Protein 5CAG (pdb70)

Foldseek 3Di:
DDDDDDADPCLVVPDWQKAFEFEDCVVQDPPQAQWKKKWWAAPPDPQPIHIDTAGSGTGMTDHFHKTKMKMKGDDFDQWDWDPPSDLQRTKIAGAQDPDDPAPPSSLGEFGDWMWMDIGGIDGGDDDPHHHYHYDYTHTQKWKFKEKEFEADCVFFPFKKKWKAFAFRMASRSVQAGDGPRRTHIWGWPDDNGMIMTMGMGGHRGHDDPPDDPDDDDDDSPVTWMKMKIWTQGPVRDTDIQIDTCSVPRVVGTDVDDGGYYDDDDPVRHHYDDHDDDD

Organism: Bacteroides ovatus (strain ATCC 8483 / DSM 1896 / JCM 5824 / BCRC 10623 / CCUG 4943 / NCTC 11153) (NCBI:txid411476)

Secondary structure (DSSP, 8-state):
--------TTSSSS----EEEEEE-TTT-SS--SEEEEEEEESSSSS--EEEEEETTEE--PPSEEEEEEEEE---SSEEEE-TTSGGG-EEEE----S-SSTTTT--PPP---EEEEEEEEEE---SSPEEEEEE-EE-EEEEEEEEEEE-GGGEEEEEEEEESSB-EEETTTTEEE--SPPEEEEEEE-SSEEEEEEEEE-SB--------S-----SSSS--EEEEEEEETTS-EEEEEEE-GGGHHHHB----PPPEE---GGG-EEPPPPP--

Structure (mmCIF, N/CA/C/O backbone):
data_5CAG
#
_entry.id   5CAG
#
_cell.length_a   98.391
_cell.length_b   98.391
_cell.length_c   217.037
_cell.angle_alpha   90.000
_cell.angle_beta   90.000
_cell.angle_gamma   120.000
#
_symmetry.space_group_name_H-M   'P 65 2 2'
#
loop_
_entity.id
_entity.type
_entity.pdbx_description
1 polymer 'Uncharacterized protein'
2 non-polymer 'SULFATE ION'
#
loop_
_atom_site.group_PDB
_atom_site.id
_atom_site.type_symbol
_atom_site.label_atom_id
_atom_site.label_alt_id
_atom_site.label_comp_id
_atom_site.label_asym_id
_atom_site.label_entity_id
_atom_site.label_seq_id
_atom_site.pdbx_PDB_ins_code
_atom_site.Cartn_x
_atom_site.Cartn_y
_atom_site.Cartn_z
_atom_site.occupancy
_atom_site.B_iso_or_equiv
_atom_site.auth_seq_id
_atom_site.auth_comp_id
_atom_site.auth_asym_id
_atom_site.auth_atom_id
_atom_site.pdbx_PDB_model_num
ATOM 1 N N . GLY A 1 1 ? 33.725 64.661 93.237 1.00 153.01 0 GLY A N 1
ATOM 2 C CA . GLY A 1 1 ? 33.939 63.560 94.171 1.00 150.56 0 GLY A CA 1
ATOM 3 C C . GLY A 1 1 ? 35.233 62.795 93.951 1.00 156.45 0 GLY A C 1
ATOM 4 O O . GLY A 1 1 ? 35.723 62.699 92.815 1.00 160.75 0 GLY A O 1
ATOM 13 N N . LEU A 1 3 ? 37.056 58.996 95.378 1.00 151.45 18 LEU A N 1
ATOM 14 C CA . LEU A 1 3 ? 36.813 57.705 96.026 1.00 149.65 18 LEU A CA 1
ATOM 15 C C . LEU A 1 3 ? 38.125 57.062 96.501 1.00 156.39 18 LEU A C 1
ATOM 16 O O . LEU A 1 3 ? 39.184 57.317 95.925 1.00 158.74 18 LEU A O 1
ATOM 21 N N . THR A 1 4 ? 38.041 56.243 97.572 1.00 152.19 19 THR A N 1
ATOM 22 C CA . THR A 1 4 ? 39.174 55.521 98.160 1.00 153.58 19 THR A CA 1
ATOM 23 C C . THR A 1 4 ? 38.956 54.024 97.946 1.00 156.84 19 THR A C 1
ATOM 24 O O . THR A 1 4 ? 37.993 53.435 98.455 1.00 153.28 19 THR A O 1
ATOM 28 N N . GLY A 1 5 ? 39.829 53.449 97.137 1.00 156.45 20 GLY A N 1
ATOM 29 C CA . GLY A 1 5 ? 39.781 52.040 96.812 1.00 157.71 20 GLY A CA 1
ATOM 30 C C . GLY A 1 5 ? 40.600 51.239 97.787 1.00 164.00 20 GLY A C 1
ATOM 31 O O . GLY A 1 5 ? 41.575 51.742 98.350 1.00 164.50 20 GLY A O 1
ATOM 32 N N . CYS A 1 6 ? 40.185 49.984 97.986 1.00 162.60 21 CYS A N 1
ATOM 33 C CA . CYS A 1 6 ? 40.824 48.986 98.846 1.00 164.47 21 CYS A CA 1
ATOM 34 C C . CYS A 1 6 ? 40.704 47.571 98.216 1.00 173.45 21 CYS A C 1
ATOM 35 O O . CYS A 1 6 ? 39.983 47.396 97.231 1.00 174.08 21 CYS A O 1
ATOM 38 N N . SER A 1 7 ? 41.457 46.585 98.745 1.00 173.64 22 SER A N 1
ATOM 39 C CA . SER A 1 7 ? 41.412 45.197 98.273 1.00 176.76 22 SER A CA 1
ATOM 40 C C . SER A 1 7 ? 41.249 44.251 99.477 1.00 183.26 22 SER A C 1
ATOM 41 O O . SER A 1 7 ? 41.321 44.705 100.628 1.00 180.19 22 SER A O 1
ATOM 44 N N . ARG A 1 8 ? 40.975 42.956 99.211 1.00 184.52 23 ARG A N 1
ATOM 45 C CA . ARG A 1 8 ? 40.815 41.937 100.253 1.00 183.90 23 ARG A CA 1
ATOM 46 C C . ARG A 1 8 ? 42.188 41.456 100.698 1.00 193.64 23 ARG A C 1
ATOM 47 O O . ARG A 1 8 ? 43.169 41.679 99.973 1.00 194.18 23 ARG A O 1
ATOM 49 N N . ARG A 1 9 ? 42.266 40.809 101.886 1.00 190.12 24 ARG A N 1
ATOM 50 C CA . ARG A 1 9 ? 43.521 40.289 102.428 1.00 193.19 24 ARG A CA 1
ATOM 51 C C . ARG A 1 9 ? 44.073 39.206 101.481 1.00 197.80 24 ARG A C 1
ATOM 52 O O . ARG A 1 9 ? 43.356 38.264 101.130 1.00 197.33 24 ARG A O 1
ATOM 54 N N . ASP A 1 10 ? 45.316 39.426 100.987 1.00 197.23 25 ASP A N 1
ATOM 55 C CA . ASP A 1 10 ? 46.030 38.595 100.004 1.00 198.76 25 ASP A CA 1
ATOM 56 C C . ASP A 1 10 ? 46.483 37.227 100.568 1.00 203.42 25 ASP A C 1
ATOM 57 O O . ASP A 1 10 ? 46.633 36.280 99.784 1.00 204.05 25 ASP A O 1
ATOM 62 N N . ILE A 1 11 ? 46.731 37.136 101.909 1.00 201.34 26 ILE A N 1
ATOM 63 C CA . ILE A 1 11 ? 47.116 35.897 102.620 1.00 201.85 26 ILE A CA 1
ATOM 64 C C . ILE A 1 11 ? 45.991 35.630 103.713 1.00 204.02 26 ILE A C 1
ATOM 65 O O . ILE A 1 11 ? 46.243 35.476 104.916 1.00 203.49 26 ILE A O 1
ATOM 70 N N . LEU A 1 12 ? 44.728 35.628 103.214 1.00 200.75 27 LEU A N 1
ATOM 71 C CA . LEU A 1 12 ? 43.426 35.320 103.841 1.00 199.34 27 LEU A CA 1
ATOM 72 C C . LEU A 1 12 ? 42.885 34.063 103.132 1.00 203.38 27 LEU A C 1
ATOM 73 O O . LEU A 1 12 ? 42.076 33.316 103.688 1.00 202.84 27 LEU A O 1
ATOM 78 N N . ASP A 1 13 ? 43.377 33.862 101.872 1.00 202.02 28 ASP A N 1
ATOM 79 C CA . ASP A 1 13 ? 43.134 32.765 100.920 1.00 202.29 28 ASP A CA 1
ATOM 80 C C . ASP A 1 13 ? 44.306 31.751 100.954 1.00 204.52 28 ASP A C 1
ATOM 81 O O . ASP A 1 13 ? 44.080 30.559 100.726 1.00 205.19 28 ASP A O 1
ATOM 86 N N . ASP A 1 14 ? 45.556 32.238 101.221 1.00 200.81 29 ASP A N 1
ATOM 87 C CA . ASP A 1 14 ? 46.800 31.444 101.314 1.00 200.91 29 ASP A CA 1
ATOM 88 C C . ASP A 1 14 ? 46.969 30.843 102.726 1.00 200.95 29 ASP A C 1
ATOM 89 O O . ASP A 1 14 ? 47.415 29.699 102.860 1.00 201.02 29 ASP A O 1
ATOM 94 N N . TYR A 1 15 ? 46.625 31.631 103.769 1.00 196.12 30 TYR A N 1
ATOM 95 C CA . TYR A 1 15 ? 46.664 31.231 105.177 1.00 195.14 30 TYR A CA 1
ATOM 96 C C . TYR A 1 15 ? 45.289 30.672 105.608 1.00 195.55 30 TYR A C 1
ATOM 97 O O . TYR A 1 15 ? 44.269 31.224 105.172 1.00 194.01 30 TYR A O 1
ATOM 99 N N . PRO A 1 16 ? 45.237 29.601 106.461 1.00 192.54 31 PRO A N 1
ATOM 100 C CA . PRO A 1 16 ? 43.928 29.032 106.874 1.00 191.16 31 PRO A CA 1
ATOM 101 C C . PRO A 1 16 ? 43.012 30.007 107.639 1.00 187.75 31 PRO A C 1
ATOM 102 O O . PRO A 1 16 ? 43.486 30.782 108.478 1.00 186.15 31 PRO A O 1
ATOM 106 N N . VAL A 1 17 ? 41.691 29.962 107.339 1.00 177.56 32 VAL A N 1
ATOM 107 C CA . VAL A 1 17 ? 40.698 30.838 107.967 1.00 170.40 32 VAL A CA 1
ATOM 108 C C . VAL A 1 17 ? 39.477 30.076 108.464 1.00 166.21 32 VAL A C 1
ATOM 109 O O . VAL A 1 17 ? 38.727 29.480 107.682 1.00 166.03 32 VAL A O 1
ATOM 113 N N . SER A 1 18 ? 39.269 30.135 109.781 1.00 156.95 33 SER A N 1
ATOM 114 C CA . SER A 1 18 ? 38.087 29.576 110.418 1.00 153.05 33 SER A CA 1
ATOM 115 C C . SER A 1 18 ? 37.049 30.689 110.376 1.00 147.82 33 SER A C 1
ATOM 116 O O . SER A 1 18 ? 37.111 31.612 111.188 1.00 145.79 33 SER A O 1
ATOM 119 N N . GLY A 1 19 ? 36.190 30.661 109.358 1.00 138.75 34 GLY A N 1
ATOM 120 C CA . GLY A 1 19 ? 35.166 31.679 109.150 1.00 133.10 34 GLY A CA 1
ATOM 121 C C . GLY A 1 19 ? 34.191 31.854 110.302 1.00 129.44 34 GLY A C 1
ATOM 122 O O . GLY A 1 19 ? 33.989 30.937 111.111 1.00 129.71 34 GLY A O 1
ATOM 123 N N . VAL A 1 20 ? 33.600 33.054 110.402 1.00 118.49 35 VAL A N 1
ATOM 124 C CA . VAL A 1 20 ? 32.598 33.359 111.421 1.00 113.03 35 VAL A CA 1
ATOM 125 C C . VAL A 1 20 ? 31.263 33.658 110.728 1.00 111.89 35 VAL A C 1
ATOM 126 O O . VAL A 1 20 ? 31.242 33.955 109.533 1.00 112.05 35 VAL A O 1
ATOM 130 N N . ASP A 1 21 ? 30.157 33.524 111.469 1.00 104.37 36 ASP A N 1
ATOM 131 C CA . ASP A 1 21 ? 28.821 33.783 110.966 1.00 102.29 36 ASP A CA 1
ATOM 132 C C . ASP A 1 21 ? 28.108 34.686 111.960 1.00 102.06 36 ASP A C 1
ATOM 133 O O . ASP A 1 21 ? 27.713 34.257 113.053 1.00 101.25 36 ASP A O 1
ATOM 138 N N . ILE A 1 22 ? 27.972 35.960 111.576 1.00 94.86 37 ILE A N 1
ATOM 139 C CA . ILE A 1 22 ? 27.325 36.974 112.391 1.00 90.26 37 ILE A CA 1
ATOM 140 C C . ILE A 1 22 ? 25.846 37.046 112.034 1.00 92.00 37 ILE A C 1
ATOM 141 O O . ILE A 1 22 ? 25.491 37.149 110.860 1.00 92.46 37 ILE A O 1
ATOM 146 N N . LYS A 1 23 ? 24.990 36.940 113.057 1.00 86.82 38 LYS A N 1
ATOM 147 C CA . LYS A 1 23 ? 23.548 37.150 112.948 1.00 85.64 38 LYS A CA 1
ATOM 148 C C . LYS A 1 23 ? 23.222 38.396 113.758 1.00 86.11 38 LYS A C 1
ATOM 149 O O . LYS A 1 23 ? 23.672 38.517 114.898 1.00 85.14 38 LYS A O 1
ATOM 155 N N . LEU A 1 24 ? 22.504 39.342 113.156 1.00 81.34 39 LEU A N 1
ATOM 156 C CA . LEU A 1 24 ? 22.143 40.586 113.829 1.00 79.20 39 LEU A CA 1
ATOM 157 C C . LEU A 1 24 ? 20.665 40.636 114.093 1.00 85.05 39 LEU A C 1
ATOM 158 O O . LEU A 1 24 ? 19.866 40.359 113.202 1.00 86.58 39 LEU A O 1
ATOM 163 N N . ASP A 1 25 ? 20.302 40.946 115.333 1.00 82.20 40 ASP A N 1
ATOM 164 C CA . ASP A 1 25 ? 18.923 41.116 115.745 1.00 82.98 40 ASP A CA 1
ATOM 165 C C . ASP A 1 25 ? 18.694 42.592 115.905 1.00 84.81 40 ASP A C 1
ATOM 166 O O . ASP A 1 25 ? 19.605 43.332 116.347 1.00 82.86 40 ASP A O 1
ATOM 171 N N . TRP A 1 26 ? 17.521 43.043 115.449 1.00 81.64 41 TRP A N 1
ATOM 172 C CA . TRP A 1 26 ? 17.195 44.460 115.511 1.00 80.64 41 TRP A CA 1
ATOM 173 C C . TRP A 1 26 ? 15.920 44.662 116.265 1.00 89.15 41 TRP A C 1
ATOM 174 O O . TRP A 1 26 ? 15.391 45.777 116.269 1.00 89.29 41 TRP A O 1
ATOM 185 N N . ASP A 1 27 ? 15.427 43.592 116.931 1.00 89.09 42 ASP A N 1
ATOM 186 C CA . ASP A 1 27 ? 14.200 43.630 117.728 1.00 90.21 42 ASP A CA 1
ATOM 187 C C . ASP A 1 27 ? 14.375 44.599 118.881 1.00 91.29 42 ASP A C 1
ATOM 188 O O . ASP A 1 27 ? 15.260 44.427 119.725 1.00 89.21 42 ASP A O 1
ATOM 193 N N . GLY A 1 28 ? 13.601 45.675 118.824 1.00 88.12 43 GLY A N 1
ATOM 194 C CA . GLY A 1 28 ? 13.615 46.725 119.836 1.00 87.41 43 GLY A CA 1
ATOM 195 C C . GLY A 1 28 ? 14.806 47.656 119.778 1.00 90.05 43 GLY A C 1
ATOM 196 O O . GLY A 1 28 ? 15.055 48.401 120.733 1.00 89.54 43 GLY A O 1
ATOM 197 N N . VAL A 1 29 ? 15.558 47.602 118.656 1.00 85.29 44 VAL A N 1
ATOM 198 C CA . VAL A 1 29 ? 16.706 48.454 118.348 1.00 81.85 44 VAL A CA 1
ATOM 199 C C . VAL A 1 29 ? 16.158 49.574 117.487 1.00 87.71 44 VAL A C 1
ATOM 200 O O . VAL A 1 29 ? 16.265 50.734 117.876 1.00 87.68 44 VAL A O 1
ATOM 204 N N . THR A 1 30 ? 15.484 49.220 116.368 1.00 85.99 45 THR A N 1
ATOM 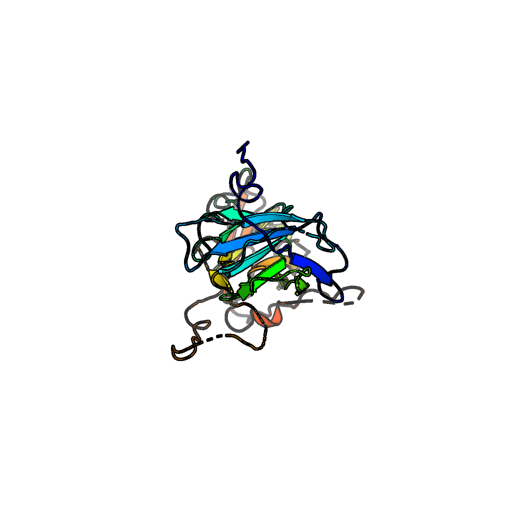205 C CA . THR A 1 30 ? 14.860 50.160 115.438 1.00 86.82 45 THR A CA 1
ATOM 206 C C . THR A 1 30 ? 13.931 49.436 114.477 1.00 96.11 45 THR A C 1
ATOM 207 O O . THR A 1 30 ? 14.184 48.283 114.107 1.00 96.36 45 THR A O 1
ATOM 211 N N . ASP A 1 31 ? 12.867 50.130 114.052 1.00 97.25 46 ASP A N 1
ATOM 212 C CA . ASP A 1 31 ? 11.922 49.619 113.045 1.00 100.94 46 ASP A CA 1
ATOM 213 C C . ASP A 1 31 ? 12.425 50.046 111.633 1.00 103.29 46 ASP A C 1
ATOM 214 O O . ASP A 1 31 ? 12.234 49.322 110.649 1.00 105.37 46 ASP A O 1
ATOM 219 N N . GLN A 1 32 ? 13.129 51.192 111.569 1.00 95.32 47 GLN A N 1
ATOM 220 C CA . GLN A 1 32 ? 13.742 51.715 110.354 1.00 93.87 47 GLN A CA 1
ATOM 221 C C . GLN A 1 32 ? 15.168 51.150 110.245 1.00 90.88 47 GLN A C 1
ATOM 222 O O . GLN A 1 32 ? 16.135 51.777 110.704 1.00 88.74 47 GLN A O 1
ATOM 228 N N . LEU A 1 33 ? 15.278 49.942 109.672 1.00 84.12 48 LEU A N 1
ATOM 229 C CA . LEU A 1 33 ? 16.533 49.220 109.507 1.00 81.93 48 LEU A CA 1
ATOM 230 C C . LEU A 1 33 ? 17.539 49.918 108.614 1.00 86.83 48 LEU A C 1
ATOM 231 O O . LEU A 1 33 ? 17.165 50.342 107.521 1.00 87.88 48 LEU A O 1
ATOM 236 N N . PRO A 1 34 ? 18.847 49.921 108.978 1.00 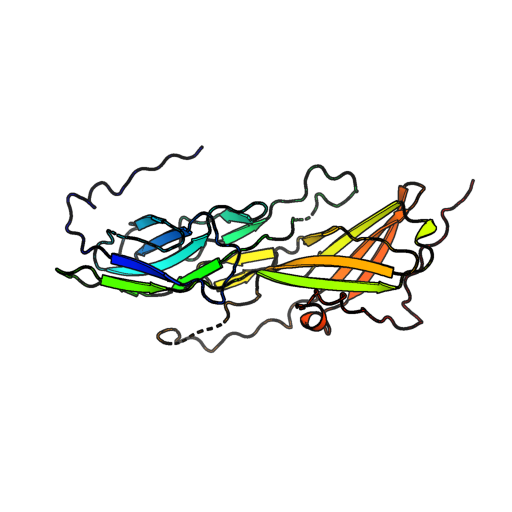82.62 49 PRO A N 1
ATOM 237 C CA . PRO A 1 34 ? 19.857 50.508 108.079 1.00 82.04 49 PRO A CA 1
ATOM 238 C C . PRO A 1 34 ? 20.041 49.706 106.786 1.00 88.34 49 PRO A C 1
ATOM 239 O O . PRO A 1 34 ? 19.539 48.588 106.645 1.00 88.78 49 PRO A O 1
ATOM 243 N N . GLU A 1 35 ? 20.775 50.297 105.838 1.00 86.92 50 GLU A N 1
ATOM 244 C CA . GLU A 1 35 ? 21.081 49.712 104.538 1.00 89.53 50 GLU A CA 1
ATOM 245 C C . GLU A 1 35 ? 21.967 48.458 104.716 1.00 93.86 50 GLU A C 1
ATOM 246 O O . GLU A 1 35 ? 21.781 47.463 104.020 1.00 95.98 50 GLU A O 1
ATOM 252 N N . GLY A 1 36 ? 22.868 48.515 105.699 1.00 87.99 51 GLY A N 1
ATOM 253 C CA . GLY A 1 36 ? 23.806 47.460 106.072 1.00 87.16 51 GLY A CA 1
ATOM 254 C C . GLY A 1 36 ? 24.771 47.949 107.139 1.00 86.34 51 GLY A C 1
ATOM 255 O O . GLY A 1 36 ? 24.648 49.085 107.622 1.00 82.81 51 GLY A O 1
ATOM 256 N N . VAL A 1 37 ? 25.748 47.094 107.516 1.00 82.64 52 VAL A N 1
ATOM 257 C CA . VAL A 1 37 ? 26.738 47.428 108.553 1.00 81.17 52 VAL A CA 1
ATOM 258 C C . VAL A 1 37 ? 28.164 47.130 108.115 1.00 85.16 52 VAL A C 1
ATOM 259 O O . VAL A 1 37 ? 28.376 46.307 107.234 1.00 87.29 52 VAL A O 1
ATOM 263 N N . ARG A 1 38 ? 29.137 47.770 108.774 1.00 79.81 53 ARG A N 1
ATOM 264 C CA . ARG A 1 38 ? 30.563 47.543 108.557 1.00 81.24 53 ARG A CA 1
ATOM 265 C C . ARG A 1 38 ? 31.110 46.885 109.801 1.00 85.96 53 ARG A C 1
ATOM 266 O O . ARG A 1 38 ? 30.713 47.269 110.910 1.00 86.65 53 ARG A O 1
ATOM 274 N N . VAL A 1 39 ? 31.947 45.844 109.631 1.00 81.71 54 VAL A N 1
ATOM 275 C CA . VAL A 1 39 ? 32.518 45.072 110.731 1.00 81.17 54 VAL A CA 1
ATOM 276 C C . VAL A 1 39 ? 34.033 45.151 110.645 1.00 91.26 54 VAL A C 1
ATOM 277 O O . VAL A 1 39 ? 34.612 44.831 109.596 1.00 95.16 54 VAL A O 1
ATOM 281 N N . ILE A 1 40 ? 34.689 45.607 111.718 1.00 87.83 55 ILE A N 1
ATOM 282 C CA . ILE A 1 40 ? 36.151 45.675 111.679 1.00 90.36 55 ILE A CA 1
ATOM 283 C C . ILE A 1 40 ? 36.709 44.905 112.849 1.00 94.80 55 ILE A C 1
ATOM 284 O O . ILE A 1 40 ? 36.279 45.097 113.982 1.00 94.22 55 ILE A O 1
ATOM 289 N N . PHE A 1 41 ? 37.681 44.054 112.561 1.00 92.73 56 PHE A N 1
ATOM 290 C CA . PHE A 1 41 ? 38.388 43.235 113.520 1.00 94.02 56 PHE A CA 1
ATOM 291 C C . PHE A 1 41 ? 39.817 43.753 113.671 1.00 103.40 56 PHE A C 1
ATOM 292 O O . PHE A 1 41 ? 40.615 43.567 112.760 1.00 106.93 56 PHE A O 1
ATOM 300 N N . TYR A 1 42 ? 40.141 44.431 114.778 1.00 100.05 57 TYR A N 1
ATOM 301 C CA . TYR A 1 42 ? 41.495 44.936 114.964 1.00 103.26 57 TYR A CA 1
ATOM 302 C C . TYR A 1 42 ? 42.304 43.890 115.737 1.00 113.79 57 TYR A C 1
ATOM 303 O O . TYR A 1 42 ? 41.952 43.549 116.870 1.00 113.11 57 TYR A O 1
ATOM 312 N N . PRO A 1 43 ? 43.368 43.329 115.132 1.00 115.35 58 PRO A N 1
ATOM 313 C CA . PRO A 1 43 ? 44.158 42.334 115.852 1.00 118.56 58 PRO A CA 1
ATOM 314 C C . PRO A 1 43 ? 44.952 42.986 116.975 1.00 126.64 58 PRO A C 1
ATOM 315 O O . PRO A 1 43 ? 45.461 44.100 116.801 1.00 126.89 58 PRO A O 1
ATOM 319 N N . LYS A 1 44 ? 45.029 42.301 118.129 1.00 125.46 59 LYS A N 1
ATOM 320 C CA . LYS A 1 44 ? 45.778 42.765 119.294 1.00 127.98 59 LYS A CA 1
ATOM 321 C C . LYS A 1 44 ? 47.249 42.300 119.204 1.00 142.74 59 LYS A C 1
ATOM 322 O O . LYS A 1 44 ? 48.174 43.083 119.467 1.00 144.62 59 LYS A O 1
ATOM 328 N N . ASN A 1 45 ? 47.451 41.030 118.786 1.00 145.66 60 ASN A N 1
ATOM 329 C CA . ASN A 1 45 ? 48.770 40.412 118.605 1.00 152.10 60 ASN A CA 1
ATOM 330 C C . ASN A 1 45 ? 49.479 41.005 117.377 1.00 161.70 60 ASN A C 1
ATOM 331 O O . ASN A 1 45 ? 50.583 41.535 117.502 1.00 164.74 60 ASN A O 1
ATOM 336 N N . GLY A 1 46 ? 48.807 40.920 116.225 1.00 159.37 61 GLY A N 1
ATOM 337 C CA . GLY A 1 46 ? 49.281 41.327 114.902 1.00 162.23 61 GLY A CA 1
ATOM 338 C C . GLY A 1 46 ? 49.609 42.784 114.623 1.00 168.35 61 GLY A C 1
ATOM 339 O O . GLY A 1 46 ? 49.008 43.708 115.194 1.00 165.26 61 GLY A O 1
ATOM 340 N N . ASP A 1 47 ? 50.533 42.969 113.646 1.00 169.34 62 ASP A N 1
ATOM 341 C CA . ASP A 1 47 ? 51.077 44.242 113.170 1.00 170.65 62 ASP A CA 1
ATOM 342 C C . ASP A 1 47 ? 50.117 44.978 112.177 1.00 172.35 62 ASP A C 1
ATOM 343 O O . ASP A 1 47 ? 50.549 45.372 111.080 1.00 175.13 62 ASP A O 1
ATOM 345 N N . GLY A 1 48 ? 48.856 45.190 112.604 1.00 162.82 63 GLY A N 1
ATOM 346 C CA . GLY A 1 48 ? 47.825 45.914 111.852 1.00 158.58 63 GLY A CA 1
ATOM 347 C C . GLY A 1 48 ? 47.062 45.165 110.768 1.00 159.62 63 GLY A C 1
ATOM 348 O O . GLY A 1 48 ? 46.615 45.784 109.790 1.00 158.09 63 GLY A O 1
ATOM 349 N N . ARG A 1 49 ? 46.888 43.823 110.943 1.00 154.70 64 ARG A N 1
ATOM 350 C CA . ARG A 1 49 ? 46.152 42.912 110.036 1.00 152.44 64 ARG A CA 1
ATOM 351 C C . ARG A 1 49 ? 44.591 42.997 110.319 1.00 145.65 64 ARG A C 1
ATOM 352 O O . ARG A 1 49 ? 43.951 42.029 110.785 1.00 143.45 64 ARG A O 1
ATOM 360 N N . LYS A 1 50 ? 44.009 44.191 110.034 1.00 134.07 65 LYS A N 1
ATOM 361 C CA . LYS A 1 50 ? 42.598 44.452 110.262 1.00 126.98 65 LYS A CA 1
ATOM 362 C C . LYS A 1 50 ? 41.725 43.792 109.187 1.00 125.92 65 LYS A C 1
ATOM 363 O O . LYS A 1 50 ? 41.920 44.010 107.989 1.00 128.28 65 LYS A O 1
ATOM 369 N N . VAL A 1 51 ? 40.794 42.940 109.641 1.00 115.95 66 VAL A N 1
ATOM 370 C CA . VAL A 1 51 ? 39.819 42.226 108.819 1.00 113.06 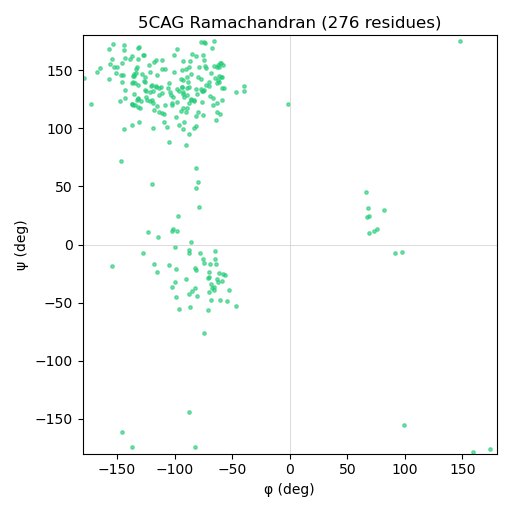66 VAL A CA 1
ATOM 371 C C . VAL A 1 51 ? 38.570 43.088 108.839 1.00 114.16 66 VAL A C 1
ATOM 372 O O . VAL A 1 51 ? 37.979 43.339 109.892 1.00 111.56 66 VAL A O 1
ATOM 376 N N . ASP A 1 52 ? 38.229 43.603 107.665 1.00 110.97 67 ASP A N 1
ATOM 377 C CA . ASP A 1 52 ? 37.162 44.559 107.412 1.00 107.45 67 ASP A CA 1
ATOM 378 C C . ASP A 1 52 ? 36.159 43.981 106.433 1.00 109.26 67 ASP A C 1
ATOM 379 O O . ASP A 1 52 ? 36.571 43.395 105.433 1.00 112.82 67 ASP A O 1
ATOM 384 N N . LYS A 1 53 ? 34.856 44.157 106.693 1.00 100.90 68 LYS A N 1
ATOM 385 C CA . LYS A 1 53 ? 33.811 43.693 105.776 1.00 100.61 68 LYS A CA 1
ATOM 386 C C . LYS A 1 53 ? 32.489 44.449 105.952 1.00 101.49 68 LYS A C 1
ATOM 387 O O . LYS A 1 53 ? 32.111 44.787 107.068 1.00 98.48 68 LYS A O 1
ATOM 393 N N . TYR A 1 54 ? 31.801 44.719 104.827 1.00 98.25 69 TYR A N 1
ATOM 394 C CA . TYR A 1 54 ? 30.471 45.319 104.787 1.00 95.00 69 TYR A CA 1
ATOM 395 C C . TYR A 1 54 ? 29.517 44.145 104.661 1.00 99.44 69 TYR A C 1
ATOM 396 O O . TYR A 1 54 ? 29.787 43.213 103.885 1.00 101.56 69 TYR A O 1
ATOM 405 N N . LEU A 1 55 ? 28.465 44.139 105.498 1.00 93.22 70 LEU A N 1
ATOM 406 C CA . LEU A 1 55 ? 27.495 43.051 105.618 1.00 92.50 70 LEU A CA 1
ATOM 407 C C . LEU A 1 55 ? 26.062 43.491 105.480 1.00 95.40 70 LEU A C 1
ATOM 408 O O . LEU A 1 55 ? 25.753 44.670 105.682 1.00 93.49 70 LEU A O 1
ATOM 413 N N . SER A 1 56 ? 25.165 42.508 105.229 1.00 93.31 71 SER A N 1
ATOM 414 C CA . SER A 1 56 ? 23.712 42.700 105.161 1.00 93.18 71 SER A CA 1
ATOM 415 C C . SER A 1 56 ? 23.219 43.187 106.518 1.00 94.15 71 SER A C 1
ATOM 416 O O . SER A 1 56 ? 23.851 42.874 107.537 1.00 93.08 71 SER A O 1
ATOM 419 N N . VAL A 1 57 ? 22.090 43.905 106.562 1.00 88.21 72 VAL A N 1
ATOM 420 C CA . VAL A 1 57 ? 21.586 44.373 107.849 1.00 85.00 72 VAL A CA 1
ATOM 421 C C . VAL A 1 57 ? 21.384 43.181 108.835 1.00 91.95 72 VAL A C 1
ATOM 422 O O . VAL A 1 57 ? 21.518 43.374 110.042 1.00 91.56 72 VAL A O 1
ATOM 426 N N . ARG A 1 58 ? 21.155 41.957 108.317 1.00 91.30 73 ARG A N 1
ATOM 427 C CA . ARG A 1 58 ? 20.931 40.737 109.112 1.00 92.39 73 ARG A CA 1
ATOM 428 C C . ARG A 1 58 ? 22.246 40.016 109.473 1.00 95.12 73 ARG A C 1
ATOM 429 O O . ARG A 1 58 ? 22.235 39.032 110.210 1.00 94.28 73 ARG A O 1
ATOM 437 N N . GLY A 1 59 ? 23.356 40.511 108.952 1.00 92.28 74 GLY A N 1
ATOM 438 C CA . GLY A 1 59 ? 24.675 39.930 109.175 1.00 92.81 74 GLY A CA 1
ATOM 439 C C . GLY A 1 59 ? 25.108 39.071 108.008 1.00 98.64 74 GLY A C 1
ATOM 440 O O . GLY A 1 59 ? 24.637 39.269 106.883 1.00 99.19 74 GLY A O 1
ATOM 441 N N . GLY A 1 60 ? 26.001 38.125 108.278 1.00 96.74 75 GLY A N 1
ATOM 442 C CA . GLY A 1 60 ? 26.499 37.191 107.276 1.00 100.04 75 GLY A CA 1
ATOM 443 C C . GLY A 1 60 ? 27.821 36.528 107.602 1.00 106.95 75 GLY A C 1
ATOM 444 O O . GLY A 1 60 ? 28.394 36.755 108.672 1.00 105.55 75 GLY A O 1
ATOM 445 N N . GLU A 1 61 ? 28.303 35.688 106.669 1.00 107.23 76 GLU A N 1
ATOM 446 C CA . GLU A 1 61 ? 29.581 34.986 106.774 1.00 109.29 76 GLU A CA 1
ATOM 447 C C . GLU A 1 61 ? 30.740 35.956 106.522 1.00 112.44 76 GLU A C 1
ATOM 448 O O . GLU A 1 61 ? 30.619 36.876 105.709 1.00 111.53 76 GLU A O 1
ATOM 462 N N . LYS A 1 63 ? 35.344 35.673 106.771 1.00 115.08 78 LYS A N 1
ATOM 463 C CA . LYS A 1 63 ? 36.462 34.800 107.145 1.00 117.61 78 LYS A CA 1
ATOM 464 C C . LYS A 1 63 ? 37.536 35.557 107.918 1.00 120.35 78 LYS A C 1
ATOM 465 O O . LYS A 1 63 ? 38.326 36.316 107.363 1.00 122.18 78 LYS A O 1
ATOM 471 N N . VAL A 1 64 ? 37.522 35.336 109.226 1.00 113.76 79 VAL A N 1
ATOM 472 C CA . VAL A 1 64 ? 38.433 35.901 110.207 1.00 112.59 79 VAL A CA 1
ATOM 473 C C . VAL A 1 64 ? 39.466 34.825 110.556 1.00 121.97 79 VAL A C 1
ATOM 474 O O . VAL A 1 64 ? 39.081 33.712 110.936 1.00 122.63 79 VAL A O 1
ATOM 478 N N . PRO A 1 65 ? 40.780 35.111 110.456 1.00 121.80 80 PRO A N 1
ATOM 479 C CA . PRO A 1 65 ? 41.770 34.098 110.884 1.00 124.97 80 PRO A CA 1
ATOM 480 C C . PRO A 1 65 ? 41.819 34.022 112.419 1.00 128.00 80 PRO A C 1
ATOM 481 O O . PRO A 1 65 ? 41.402 34.986 113.063 1.00 124.55 80 PRO A O 1
ATOM 485 N N . PRO A 1 66 ? 42.291 32.932 113.064 1.00 127.10 81 PRO A N 1
ATOM 486 C CA . PRO A 1 66 ? 42.280 32.915 114.543 1.00 125.73 81 PRO A CA 1
ATOM 487 C C . PRO A 1 66 ? 43.218 33.964 115.172 1.00 129.42 81 PRO A C 1
ATOM 488 O O . PRO A 1 66 ? 44.182 34.421 114.540 1.00 131.72 81 PRO A O 1
ATOM 492 N N . GLY A 1 67 ? 42.877 34.376 116.390 1.00 122.59 82 GLY A N 1
ATOM 493 C CA . GLY A 1 67 ? 43.626 35.369 117.152 1.00 122.32 82 GLY A CA 1
ATOM 494 C C . GLY A 1 67 ? 42.765 36.231 118.054 1.00 122.43 82 GLY A C 1
ATOM 495 O O . GLY A 1 67 ? 41.533 36.113 118.048 1.00 119.32 82 GLY A O 1
ATOM 496 N N . ARG A 1 68 ? 43.424 37.092 118.858 1.00 119.14 83 ARG A N 1
ATOM 497 C CA . ARG A 1 68 ? 42.765 38.045 119.757 1.00 116.02 83 ARG A CA 1
ATOM 498 C C . ARG A 1 68 ? 42.526 39.344 119.003 1.00 117.61 83 ARG A C 1
ATOM 499 O O . ARG A 1 68 ? 43.462 39.894 118.402 1.00 120.14 83 ARG A O 1
ATOM 507 N N . TYR A 1 69 ? 41.280 39.832 119.037 1.00 109.13 84 TYR A N 1
ATOM 508 C CA . TYR A 1 69 ? 40.859 41.056 118.361 1.00 106.59 84 TYR A CA 1
ATOM 509 C C . TYR A 1 69 ? 40.054 42.005 119.227 1.00 105.90 84 TYR A C 1
ATOM 510 O O . TYR A 1 69 ? 39.542 41.636 120.284 1.00 106.16 84 TYR A O 1
ATOM 519 N N . SER A 1 70 ? 39.865 43.208 118.707 1.00 97.85 85 SER A N 1
ATOM 520 C CA . SER A 1 70 ? 38.959 44.226 119.201 1.00 93.65 85 SER A CA 1
ATOM 521 C C . SER A 1 70 ? 37.957 44.372 118.059 1.00 94.92 85 SER A C 1
ATOM 522 O O . SER A 1 70 ? 38.383 44.312 116.906 1.00 96.58 85 SER A O 1
ATOM 525 N N . VAL A 1 71 ? 36.648 44.433 118.320 1.00 87.40 86 VAL A N 1
ATOM 526 C CA . VAL A 1 71 ? 35.704 44.470 117.194 1.00 85.72 86 VAL A CA 1
ATOM 527 C C . VAL A 1 71 ? 34.828 45.729 117.225 1.00 87.36 86 VAL A C 1
ATOM 528 O O . VAL A 1 71 ? 34.495 46.221 118.313 1.00 87.69 86 VAL A O 1
ATOM 532 N N . VAL A 1 72 ? 34.436 46.223 116.032 1.00 80.65 87 VAL A N 1
ATOM 533 C CA . VAL A 1 72 ? 33.492 47.337 115.886 1.00 78.58 87 VAL A CA 1
ATOM 534 C C . VAL A 1 72 ? 32.463 46.976 114.809 1.00 85.37 87 VAL A C 1
ATOM 535 O O . VAL A 1 72 ? 32.813 46.384 113.785 1.00 88.04 87 VAL A O 1
ATOM 539 N N . VAL A 1 73 ? 31.194 47.306 115.058 1.00 79.57 88 VAL A N 1
ATOM 540 C CA . VAL A 1 73 ? 30.115 47.099 114.098 1.00 78.51 88 VAL A CA 1
ATOM 541 C C . VAL A 1 73 ? 29.271 48.341 114.113 1.00 82.99 88 VAL A C 1
ATOM 542 O O . VAL A 1 73 ? 28.726 48.695 115.171 1.00 83.58 88 VAL A O 1
ATOM 546 N N . TYR A 1 74 ? 29.155 49.012 112.971 1.00 76.89 89 TYR A N 1
ATOM 547 C CA . TYR A 1 74 ? 28.329 50.203 112.914 1.00 74.12 89 TYR A CA 1
ATOM 548 C C . TYR A 1 74 ? 27.612 50.253 111.558 1.00 78.08 89 TYR A C 1
ATOM 549 O O . TYR A 1 74 ? 28.034 49.571 110.625 1.00 78.24 89 TYR A O 1
ATOM 558 N N . ASN A 1 75 ? 26.521 51.026 111.459 1.00 73.82 90 ASN A N 1
ATOM 559 C CA . ASN A 1 75 ? 25.792 51.169 110.204 1.00 74.38 90 ASN A CA 1
ATOM 560 C C . ASN A 1 75 ? 26.523 52.187 109.315 1.00 82.66 90 ASN A C 1
ATOM 561 O O . ASN A 1 75 ? 26.878 53.293 109.752 1.00 80.97 90 ASN A O 1
ATOM 566 N N . TYR A 1 76 ? 26.776 51.797 108.064 1.00 83.83 91 TYR A N 1
ATOM 567 C CA . TYR A 1 76 ? 27.577 52.639 107.196 1.00 85.49 91 TYR A CA 1
ATOM 568 C C . TYR A 1 76 ? 26.832 53.781 106.576 1.00 95.63 91 TYR A C 1
ATOM 569 O O . TYR A 1 76 ? 27.406 54.868 106.551 1.00 98.12 91 TYR A O 1
ATOM 578 N N . ASN A 1 77 ? 25.613 53.575 106.052 1.00 94.12 92 ASN A N 1
ATOM 579 C CA . ASN A 1 77 ? 24.958 54.653 105.308 1.00 95.71 92 ASN A CA 1
ATOM 580 C C . ASN A 1 77 ? 24.239 55.638 106.191 1.00 97.32 92 ASN A C 1
ATOM 581 O O . ASN A 1 77 ? 23.123 55.345 106.638 1.00 98.28 92 ASN A O 1
ATOM 586 N N . THR A 1 78 ? 24.892 56.801 106.447 1.00 90.61 93 THR A N 1
ATOM 587 C CA . THR A 1 78 ? 24.382 57.907 107.267 1.00 88.40 93 THR A CA 1
ATOM 588 C C . THR A 1 78 ? 24.594 59.217 106.565 1.00 96.29 93 THR A C 1
ATOM 589 O O . THR A 1 78 ? 25.602 59.387 105.870 1.00 99.48 93 THR A O 1
ATOM 593 N N . GLU A 1 79 ? 23.667 60.158 106.785 1.00 91.93 94 GLU A N 1
ATOM 594 C CA . GLU A 1 79 ? 23.672 61.496 106.207 1.00 92.78 94 GLU A CA 1
ATOM 595 C C . GLU A 1 79 ? 24.712 62.410 106.851 1.00 94.20 94 GLU A C 1
ATOM 596 O O . GLU A 1 79 ? 25.744 62.715 106.251 1.00 96.46 94 GLU A O 1
ATOM 602 N N . SER A 1 80 ? 24.399 62.877 108.053 1.00 86.96 95 SER A N 1
ATOM 603 C CA . SER A 1 80 ? 25.163 63.832 108.834 1.00 85.96 95 SER A CA 1
ATOM 604 C C . SER A 1 80 ? 26.465 63.247 109.348 1.00 86.05 95 SER A C 1
ATOM 605 O O . SER A 1 80 ? 27.487 63.951 109.361 1.00 86.71 95 SER A O 1
ATOM 608 N N . ILE A 1 81 ? 26.411 61.975 109.807 1.00 78.49 96 ILE A N 1
ATOM 609 C CA . ILE A 1 81 ? 27.529 61.281 110.439 1.00 77.30 96 ILE A CA 1
ATOM 610 C C . ILE A 1 81 ? 28.549 60.858 109.436 1.00 82.85 96 ILE A C 1
ATOM 611 O O . ILE A 1 81 ? 28.236 60.283 108.386 1.00 84.67 96 ILE A O 1
ATOM 616 N N . ARG A 1 82 ? 29.792 61.170 109.784 1.00 78.71 97 ARG A N 1
ATOM 617 C CA . ARG A 1 82 ? 30.996 60.831 109.049 1.00 79.82 97 ARG A CA 1
ATOM 618 C C . ARG A 1 82 ? 31.909 60.012 110.003 1.00 82.79 97 ARG A C 1
ATOM 619 O O . ARG A 1 82 ? 31.778 60.112 111.227 1.00 81.77 97 ARG A O 1
ATOM 627 N N . ILE A 1 83 ? 32.781 59.169 109.440 1.00 79.56 98 ILE A N 1
ATOM 628 C CA . ILE A 1 83 ? 33.708 58.331 110.199 1.00 79.49 98 ILE A CA 1
ATOM 629 C C . ILE A 1 83 ? 35.122 58.765 109.874 1.00 89.17 98 ILE A C 1
ATOM 630 O O . ILE A 1 83 ? 35.464 59.003 108.697 1.00 91.86 98 ILE A O 1
ATOM 635 N N . ARG A 1 84 ? 35.942 58.865 110.931 1.00 86.68 99 ARG A N 1
ATOM 636 C CA . ARG A 1 84 ? 37.381 59.151 110.867 1.00 89.00 99 ARG A CA 1
ATOM 637 C C . ARG A 1 84 ? 38.111 58.214 111.854 1.00 95.07 99 ARG A C 1
ATOM 638 O O . ARG A 1 84 ? 37.463 57.622 112.725 1.00 94.83 99 ARG A O 1
ATOM 646 N N . GLY A 1 85 ? 39.421 58.069 111.686 1.00 93.32 100 GLY A N 1
ATOM 647 C CA . GLY A 1 85 ? 40.279 57.255 112.544 1.00 94.55 100 GLY A CA 1
ATOM 648 C C . GLY A 1 85 ? 40.052 55.760 112.496 1.00 97.77 100 GLY A C 1
ATOM 649 O O . GLY A 1 85 ? 40.419 55.052 113.434 1.00 97.25 100 GLY A O 1
ATOM 650 N N . GLU A 1 86 ? 39.486 55.261 111.389 1.00 94.44 101 GLU A N 1
ATOM 651 C CA . GLU A 1 86 ? 39.151 53.841 111.201 1.00 94.05 101 GLU A CA 1
ATOM 652 C C . GLU A 1 86 ? 40.397 52.901 111.163 1.00 100.12 101 GLU A C 1
ATOM 653 O O . GLU A 1 86 ? 40.244 51.676 111.144 1.00 98.46 101 GLU A O 1
ATOM 659 N N . GLU A 1 87 ? 41.609 53.477 111.183 1.00 100.30 102 GLU A N 1
ATOM 660 C CA . GLU A 1 87 ? 42.872 52.727 111.151 1.00 104.08 102 GLU A CA 1
ATOM 661 C C . GLU A 1 87 ? 43.132 51.969 112.489 1.00 107.23 102 GLU A C 1
ATOM 662 O O . GLU A 1 87 ? 43.767 50.911 112.473 1.00 108.76 102 GLU A O 1
ATOM 668 N N . SER A 1 88 ? 42.622 52.490 113.622 1.00 100.76 103 SER A N 1
ATOM 669 C CA . SER A 1 88 ? 42.798 51.879 114.937 1.00 100.47 103 SER A CA 1
ATOM 670 C C . SER A 1 88 ? 41.500 51.851 115.734 1.00 101.35 103 SER A C 1
ATOM 671 O O . SER A 1 88 ? 40.733 52.812 115.689 1.00 99.33 103 SER A O 1
ATOM 674 N N . TYR A 1 89 ? 41.295 50.784 116.527 1.00 97.37 104 TYR A N 1
ATOM 675 C CA . TYR A 1 89 ? 40.137 50.642 117.415 1.00 93.91 104 TYR A CA 1
ATOM 676 C C . TYR A 1 89 ? 40.056 51.875 118.326 1.00 99.50 104 TYR A C 1
ATOM 677 O O . TYR A 1 89 ? 39.023 52.543 118.359 1.00 96.97 104 TYR A O 1
ATOM 686 N N . GLU A 1 90 ? 41.198 52.252 118.945 1.00 100.76 105 GLU A N 1
ATOM 687 C CA . GLU A 1 90 ? 41.326 53.389 119.867 1.00 101.70 105 GLU A CA 1
ATOM 688 C C . GLU A 1 90 ? 41.074 54.769 119.212 1.00 104.39 105 GLU A C 1
ATOM 689 O O . GLU A 1 90 ? 40.872 55.731 119.955 1.00 105.14 105 GLU A O 1
ATOM 695 N N . THR A 1 91 ? 41.023 54.870 117.862 1.00 97.98 106 THR A N 1
ATOM 696 C CA . THR A 1 91 ? 40.806 56.165 117.202 1.00 95.74 106 THR A CA 1
ATOM 697 C C . THR A 1 91 ? 39.520 56.289 116.357 1.00 95.12 106 THR A C 1
ATOM 698 O O . THR A 1 91 ? 39.152 57.427 116.031 1.00 93.48 106 THR A O 1
ATOM 702 N N . ILE A 1 92 ? 38.862 55.163 115.975 1.00 89.19 107 ILE A N 1
ATOM 703 C CA . ILE A 1 92 ? 37.666 55.193 115.118 1.00 85.93 107 ILE A CA 1
ATOM 704 C C . ILE A 1 92 ? 36.564 55.994 115.848 1.00 88.90 107 ILE A C 1
ATOM 705 O O . ILE A 1 92 ? 36.113 55.633 116.945 1.00 89.19 107 ILE A O 1
ATOM 710 N N . GLU A 1 93 ? 36.252 57.163 115.258 1.00 84.25 108 GLU A N 1
ATOM 711 C CA . GLU A 1 93 ? 35.357 58.202 115.774 1.00 82.57 108 GLU A CA 1
ATOM 712 C C . GLU A 1 93 ? 34.285 58.548 114.754 1.00 83.46 108 GLU A C 1
ATOM 713 O O . GLU A 1 93 ? 34.561 58.600 113.558 1.00 84.91 108 GLU A O 1
ATOM 719 N N . ALA A 1 94 ? 33.067 58.774 115.232 1.00 76.76 109 ALA A N 1
ATOM 720 C CA . ALA A 1 94 ? 31.931 59.213 114.426 1.00 75.29 109 ALA A CA 1
ATOM 721 C C . ALA A 1 94 ? 31.731 60.688 114.707 1.00 79.30 109 ALA A C 1
ATOM 722 O O . ALA A 1 94 ? 31.763 61.095 115.873 1.00 78.68 109 ALA A O 1
ATOM 724 N N . TYR A 1 95 ? 31.595 61.501 113.663 1.00 76.10 110 TYR A N 1
ATOM 725 C CA . TYR A 1 95 ? 31.481 62.948 113.843 1.00 76.59 110 TYR A CA 1
ATOM 726 C C . TYR A 1 95 ? 30.524 63.543 112.826 1.00 82.76 110 TYR A C 1
ATOM 727 O O . TYR A 1 95 ? 30.110 62.843 111.904 1.00 82.99 110 TYR A O 1
ATOM 736 N N . THR A 1 96 ? 30.187 64.834 112.975 1.00 80.11 111 THR A N 1
ATOM 737 C CA . THR A 1 96 ? 29.339 65.520 111.995 1.00 79.51 111 THR A CA 1
ATOM 738 C C . THR A 1 96 ? 30.082 66.671 111.349 1.00 88.08 111 THR A C 1
ATOM 739 O O . THR A 1 96 ? 31.034 67.199 111.930 1.00 90.08 111 THR A O 1
ATOM 743 N N . GLY A 1 97 ? 29.643 67.072 110.162 1.00 85.46 112 GLY A N 1
ATOM 744 C CA . GLY A 1 97 ? 30.280 68.195 109.485 1.00 87.08 112 GLY A CA 1
ATOM 745 C C . GLY A 1 97 ? 29.906 69.543 110.069 1.00 89.90 112 GLY A C 1
ATOM 746 O O . GLY A 1 97 ? 28.912 69.643 110.797 1.00 88.29 112 GLY A O 1
ATOM 747 N N . ASN A 1 98 ? 30.696 70.594 109.761 1.00 86.69 113 ASN A N 1
ATOM 748 C CA . ASN A 1 98 ? 30.343 71.949 110.181 1.00 85.39 113 ASN A CA 1
ATOM 749 C C . ASN A 1 98 ? 29.241 72.474 109.248 1.00 89.30 113 ASN A C 1
ATOM 750 O O . ASN A 1 98 ? 29.245 72.109 108.072 1.00 89.57 113 ASN A O 1
ATOM 755 N N . CYS A 1 99 ? 28.263 73.246 109.777 1.00 86.41 114 CYS A N 1
ATOM 756 C CA . CYS A 1 99 ? 27.114 73.762 109.009 1.00 86.48 114 CYS A CA 1
ATOM 757 C C . CYS A 1 99 ? 27.583 74.703 107.940 1.00 95.85 114 CYS A C 1
ATOM 758 O O . CYS A 1 99 ? 28.022 75.830 108.209 1.00 98.21 114 CYS A O 1
ATOM 761 N N . ASN A 1 100 ? 27.507 74.226 106.720 1.00 93.64 115 ASN A N 1
ATOM 762 C CA . ASN A 1 100 ? 27.946 75.014 105.603 1.00 96.05 115 ASN A CA 1
ATOM 763 C C . ASN A 1 100 ? 26.741 75.394 104.807 1.00 98.93 115 ASN A C 1
ATOM 764 O O . ASN A 1 100 ? 25.721 74.689 104.838 1.00 97.26 115 ASN A O 1
ATOM 769 N N . GLY A 1 101 ? 26.846 76.541 104.151 1.00 95.66 116 GLY A N 1
ATOM 770 C CA . GLY A 1 101 ? 25.799 77.045 103.276 1.00 95.25 116 GLY A CA 1
ATOM 771 C C . GLY A 1 101 ? 24.538 77.585 103.911 1.00 95.80 116 GLY A C 1
ATOM 772 O O . GLY A 1 101 ? 23.550 77.829 103.202 1.00 96.64 116 GLY A O 1
ATOM 773 N N . LEU A 1 102 ? 24.556 77.796 105.229 1.00 87.68 117 LEU A N 1
ATOM 774 C CA . LEU A 1 102 ? 23.419 78.418 105.860 1.00 84.20 117 LEU A CA 1
ATOM 775 C C . LEU A 1 102 ? 23.629 79.934 105.829 1.00 88.31 117 LEU A C 1
ATOM 776 O O . LEU A 1 102 ? 24.760 80.396 105.938 1.00 90.84 117 LEU A O 1
ATOM 781 N N . GLY A 1 103 ? 22.553 80.683 105.659 1.00 82.74 118 GLY A N 1
ATOM 782 C CA . GLY A 1 103 ? 22.589 82.136 105.563 1.00 83.84 118 GLY A CA 1
ATOM 783 C C . GLY A 1 103 ? 22.735 82.948 106.836 1.00 88.48 118 GLY A C 1
ATOM 784 O O . GLY A 1 103 ? 22.891 84.168 106.741 1.00 91.36 118 GLY A O 1
ATOM 785 N N . ILE A 1 104 ? 22.673 82.313 108.028 1.00 81.84 119 ILE A N 1
ATOM 786 C CA . ILE A 1 104 ? 22.761 83.002 109.327 1.00 80.93 119 ILE A CA 1
ATOM 787 C C . ILE A 1 104 ? 24.215 83.029 109.838 1.00 89.48 119 ILE A C 1
ATOM 788 O O . ILE A 1 104 ? 24.888 81.991 109.830 1.00 89.55 119 ILE A O 1
ATOM 793 N N . GLU A 1 105 ? 24.696 84.223 110.265 1.00 88.09 120 GLU A N 1
ATOM 794 C CA . GLU A 1 105 ? 26.039 84.430 110.795 1.00 89.56 120 GLU A CA 1
ATOM 795 C C . GLU A 1 105 ? 26.288 83.544 111.975 1.00 93.01 120 GLU A C 1
ATOM 796 O O . GLU A 1 105 ? 25.429 83.447 112.831 1.00 92.50 120 GLU A O 1
ATOM 802 N N . GLY A 1 106 ? 27.452 82.908 112.005 1.00 89.69 121 GLY A N 1
ATOM 803 C CA . GLY A 1 106 ? 27.894 82.055 113.096 1.00 88.07 121 GLY A CA 1
ATOM 804 C C . GLY A 1 106 ? 27.579 80.584 112.997 1.00 89.67 121 GLY A C 1
ATOM 805 O O . GLY A 1 106 ? 28.043 79.818 113.849 1.00 90.87 121 GLY A O 1
ATOM 806 N N . THR A 1 107 ? 26.777 80.171 111.990 1.00 83.16 122 THR A N 1
ATOM 807 C CA . THR A 1 107 ? 26.405 78.763 111.796 1.00 80.13 122 THR A CA 1
ATOM 808 C C . THR A 1 107 ? 27.616 77.949 111.334 1.00 85.60 122 THR A C 1
ATOM 809 O O . THR A 1 107 ? 27.644 76.745 111.557 1.00 84.79 122 THR A O 1
ATOM 813 N N . GLU A 1 108 ? 28.624 78.604 110.725 1.00 84.23 123 GLU A N 1
ATOM 814 C CA . GLU A 1 108 ? 29.854 77.956 110.260 1.00 85.52 123 GLU A CA 1
ATOM 815 C C . GLU A 1 108 ? 30.646 77.361 111.450 1.00 89.80 123 GLU A C 1
ATOM 816 O O . GLU A 1 108 ? 31.334 76.362 111.290 1.00 90.83 123 GLU A O 1
ATOM 822 N N . LYS A 1 109 ? 30.523 77.962 112.640 1.00 84.97 124 LYS A N 1
ATOM 823 C CA . LYS A 1 109 ? 31.209 77.529 113.851 1.00 84.54 124 LYS A CA 1
ATOM 824 C C . LYS A 1 109 ? 30.494 76.309 114.473 1.00 86.35 124 LYS A C 1
ATOM 825 O O . LYS A 1 109 ? 31.049 75.652 115.358 1.00 87.46 124 LYS A O 1
ATOM 839 N N . VAL A 1 111 ? 28.085 72.511 114.137 1.00 80.26 126 VAL A N 1
ATOM 840 C CA . VAL A 1 111 ? 28.067 71.191 113.496 1.00 78.64 126 VAL A CA 1
ATOM 841 C C . VAL A 1 111 ? 26.619 70.651 113.400 1.00 80.04 126 VAL A C 1
ATOM 842 O O . VAL A 1 111 ? 25.764 71.031 114.194 1.00 78.34 126 VAL A O 1
ATOM 846 N N . TRP A 1 112 ? 26.357 69.768 112.444 1.00 76.95 127 TRP A N 1
ATOM 847 C CA . TRP A 1 112 ? 25.023 69.214 112.248 1.00 76.68 127 TRP A CA 1
ATOM 848 C C . TRP A 1 112 ? 24.668 68.214 113.323 1.00 82.06 127 TRP A C 1
ATOM 849 O O . TRP A 1 112 ? 25.574 67.607 113.889 1.00 82.70 127 TRP A O 1
ATOM 860 N N . SER A 1 113 ? 23.352 68.033 113.608 1.00 78.65 128 SER A N 1
ATOM 861 C CA . SER A 1 113 ? 22.875 67.030 114.580 1.00 77.58 128 SER A CA 1
ATOM 862 C C . SER A 1 113 ? 23.088 65.644 113.989 1.00 79.82 128 SER A C 1
ATOM 863 O O . SER A 1 113 ? 22.904 65.465 112.779 1.00 79.31 128 SER A O 1
ATOM 866 N N . PRO A 1 114 ? 23.587 64.686 114.796 1.00 74.86 129 PRO A N 1
ATOM 867 C CA . PRO A 1 114 ? 23.886 63.362 114.256 1.00 73.86 129 PRO A CA 1
ATOM 868 C C . PRO A 1 114 ? 22.636 62.565 113.951 1.00 77.51 129 PRO A C 1
ATOM 869 O O . PRO A 1 114 ? 21.705 62.586 114.743 1.00 76.74 129 PRO A O 1
ATOM 873 N N . ASP A 1 115 ? 22.607 61.868 112.792 1.00 75.35 130 ASP A N 1
ATOM 874 C CA . ASP A 1 115 ? 21.468 61.013 112.454 1.00 74.84 130 ASP A CA 1
ATOM 875 C C . ASP A 1 115 ? 21.653 59.656 113.174 1.00 80.19 130 ASP A C 1
ATOM 876 O O . ASP A 1 115 ? 22.532 59.562 114.036 1.00 80.31 130 ASP A O 1
ATOM 881 N N . SER A 1 116 ? 20.792 58.650 112.930 1.00 76.25 131 SER A N 1
ATOM 882 C CA . SER A 1 116 ? 20.878 57.435 113.735 1.00 75.29 131 SER A CA 1
ATOM 883 C C . SER A 1 116 ? 22.137 56.598 113.475 1.00 76.38 131 SER A C 1
ATOM 884 O O . SER A 1 116 ? 22.481 56.311 112.333 1.00 76.31 131 SER A O 1
ATOM 887 N N . LEU A 1 117 ? 22.853 56.276 114.575 1.00 70.80 132 LEU A N 1
ATOM 888 C CA . LEU A 1 117 ? 24.057 55.432 114.581 1.00 69.07 132 LEU A CA 1
ATOM 889 C C . LEU A 1 117 ? 23.851 54.295 115.571 1.00 72.27 132 LEU A C 1
ATOM 890 O O . LEU A 1 117 ? 23.330 54.517 116.681 1.00 71.37 132 LEU A O 1
ATOM 895 N N . TYR A 1 118 ? 24.180 53.068 115.111 1.00 68.19 133 TYR A N 1
ATOM 896 C CA . TYR A 1 118 ? 24.061 51.830 115.870 1.00 68.32 133 TYR A CA 1
ATOM 897 C C . TYR A 1 118 ? 25.433 51.233 115.997 1.00 74.18 133 TYR A C 1
ATOM 898 O O . TYR A 1 118 ? 26.124 51.071 114.996 1.00 76.35 133 TYR A O 1
ATOM 907 N N . VAL A 1 119 ? 25.890 51.032 117.224 1.00 70.06 134 VAL A N 1
ATOM 908 C CA . VAL A 1 119 ? 27.246 50.562 117.444 1.00 70.76 134 VAL A CA 1
ATOM 909 C C . VAL A 1 119 ? 27.268 49.350 118.365 1.00 75.81 134 VAL A C 1
ATOM 910 O O . VAL A 1 119 ? 26.451 49.225 119.283 1.00 75.24 134 VAL A O 1
ATOM 914 N N . LEU A 1 120 ? 28.239 48.469 118.091 1.00 73.50 135 LEU A N 1
ATOM 915 C CA . LEU A 1 120 ? 28.685 47.365 118.917 1.00 74.80 135 LEU A CA 1
ATOM 916 C C . LEU A 1 120 ? 30.203 47.439 118.973 1.00 82.76 135 LEU A C 1
ATOM 917 O O . LEU A 1 120 ? 30.848 47.521 117.918 1.00 83.90 135 LEU A O 1
ATOM 922 N N . ASN A 1 121 ? 30.773 47.467 120.184 1.00 80.97 136 ASN A N 1
ATOM 923 C CA . ASN A 1 121 ? 32.228 47.464 120.311 1.00 83.34 136 ASN A CA 1
ATOM 924 C C . ASN A 1 121 ? 32.638 46.517 121.435 1.00 91.24 136 ASN A C 1
ATOM 925 O O . ASN A 1 121 ? 32.156 46.640 122.574 1.00 92.38 136 ASN A O 1
ATOM 930 N N . ILE A 1 122 ? 33.448 45.501 121.066 1.00 87.59 137 ILE A N 1
ATOM 931 C CA . ILE A 1 122 ? 33.974 44.472 121.967 1.00 87.69 137 ILE A CA 1
ATOM 932 C C . ILE A 1 122 ? 35.455 44.766 122.122 1.00 94.52 137 ILE A C 1
ATOM 933 O O . ILE A 1 122 ? 36.150 44.824 121.101 1.00 96.41 137 ILE A O 1
ATOM 938 N N . ASP A 1 123 ? 35.932 45.029 123.360 1.00 90.73 138 ASP A N 1
ATOM 939 C CA . ASP A 1 123 ? 37.346 45.333 123.579 1.00 92.64 138 ASP A CA 1
ATOM 940 C C . ASP A 1 123 ? 38.216 44.106 123.297 1.00 101.73 138 ASP A C 1
ATOM 941 O O . ASP A 1 123 ? 39.310 44.262 122.753 1.00 104.53 138 ASP A O 1
ATOM 946 N N . GLU A 1 124 ? 37.740 42.889 123.651 1.00 98.70 139 GLU A N 1
ATOM 947 C CA . GLU A 1 124 ? 38.500 41.668 123.375 1.00 100.29 139 GLU A CA 1
ATOM 948 C C . GLU A 1 124 ? 37.600 40.471 123.083 1.00 100.66 139 GLU A C 1
ATOM 949 O O . GLU A 1 124 ? 36.763 40.102 123.920 1.00 99.61 139 GLU A O 1
ATOM 955 N N . LEU A 1 125 ? 37.825 39.865 121.884 1.00 94.01 140 LEU A N 1
ATOM 956 C CA . LEU A 1 125 ? 37.189 38.664 121.346 1.00 92.13 140 LEU A CA 1
ATOM 957 C C . LEU A 1 125 ? 38.280 37.734 120.829 1.00 100.95 140 LEU A C 1
ATOM 958 O O . LEU A 1 125 ? 39.096 38.163 120.016 1.00 101.97 140 LEU A O 1
ATOM 963 N N . LYS A 1 126 ? 38.314 36.473 121.308 1.00 100.05 141 LYS A N 1
ATOM 964 C CA . LYS A 1 126 ? 39.334 35.496 120.912 1.00 102.96 141 LYS A CA 1
ATOM 965 C C . LYS A 1 126 ? 38.726 34.442 119.965 1.00 107.85 141 LYS A C 1
ATOM 966 O O . LYS A 1 126 ? 38.035 33.520 120.419 1.00 107.03 141 LYS A O 1
ATOM 972 N N . ILE A 1 127 ? 38.985 34.591 118.646 1.00 106.01 142 ILE A N 1
ATOM 973 C CA . ILE A 1 127 ? 38.538 33.626 117.638 1.00 107.52 142 ILE A CA 1
ATOM 974 C C . ILE A 1 127 ? 39.520 32.458 117.683 1.00 118.84 142 ILE A C 1
ATOM 975 O O . ILE A 1 127 ? 40.705 32.632 117.391 1.00 121.39 142 ILE A O 1
ATOM 980 N N . GLU A 1 128 ? 39.042 31.286 118.101 1.00 118.16 143 GLU A N 1
ATOM 981 C CA . GLU A 1 128 ? 39.908 30.115 118.204 1.00 122.34 143 GLU A CA 1
ATOM 982 C C . GLU A 1 128 ? 40.004 29.397 116.852 1.00 129.11 143 GLU A C 1
ATOM 983 O O . GLU A 1 128 ?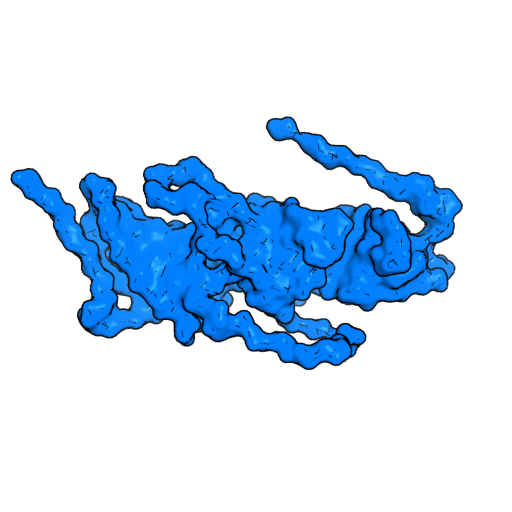 39.203 29.663 115.938 1.00 126.95 143 GLU A O 1
ATOM 989 N N . LYS A 1 129 ? 41.025 28.507 116.725 1.00 129.56 144 LYS A N 1
ATOM 990 C CA . LYS A 1 129 ? 41.265 27.645 115.562 1.00 131.09 144 LYS A CA 1
ATOM 991 C C . LYS A 1 129 ? 40.088 26.670 115.537 1.00 133.97 144 LYS A C 1
ATOM 992 O O . LYS A 1 129 ? 39.814 26.035 116.561 1.00 132.57 144 LYS A O 1
ATOM 998 N N . SER A 1 130 ? 39.304 26.658 114.447 1.00 130.75 145 SER A N 1
ATOM 999 C CA . SER A 1 130 ? 38.123 25.796 114.389 1.00 130.67 145 SER A CA 1
ATOM 1000 C C . SER A 1 130 ? 37.870 25.241 113.001 1.00 137.71 145 SER A C 1
ATOM 1001 O O . SER A 1 130 ? 38.123 25.906 111.981 1.00 136.76 145 SER A O 1
ATOM 1004 N N . GLU A 1 131 ? 37.357 23.997 112.978 1.00 137.50 146 GLU A N 1
ATOM 1005 C CA . GLU A 1 131 ? 37.013 23.314 111.740 1.00 140.09 146 GLU A CA 1
ATOM 1006 C C . GLU A 1 131 ? 35.635 23.785 111.315 1.00 142.30 146 GLU A C 1
ATOM 1007 O O . GLU A 1 131 ? 35.413 24.054 110.132 1.00 142.18 146 GLU A O 1
ATOM 1013 N N . GLU A 1 132 ? 34.749 23.990 112.298 1.00 136.87 147 GLU A N 1
ATOM 1014 C CA . GLU A 1 132 ? 33.403 24.486 112.055 1.00 134.45 147 GLU A CA 1
ATOM 1015 C C . GLU A 1 132 ? 33.327 26.048 112.180 1.00 132.20 147 GLU A C 1
ATOM 1016 O O . GLU A 1 132 ? 34.199 26.676 112.796 1.00 130.33 147 GLU A O 1
ATOM 1022 N N . VAL A 1 133 ? 32.289 26.654 111.544 1.00 125.43 148 VAL A N 1
ATOM 1023 C CA . VAL A 1 133 ? 31.974 28.100 111.509 1.00 121.04 148 VAL A CA 1
ATOM 1024 C C . VAL A 1 133 ? 31.558 28.597 112.916 1.00 121.66 148 VAL A C 1
ATOM 1025 O O . VAL A 1 133 ? 30.628 28.034 113.506 1.00 121.37 148 VAL A O 1
ATOM 1029 N N . LEU A 1 134 ? 32.219 29.650 113.446 1.00 114.91 149 LEU A N 1
ATOM 1030 C CA . LEU A 1 134 ? 31.871 30.183 114.775 1.00 111.36 149 LEU A CA 1
ATOM 1031 C C . LEU A 1 134 ? 30.686 31.150 114.625 1.00 109.28 149 LEU A C 1
ATOM 1032 O O . LEU A 1 134 ? 30.736 32.055 113.794 1.00 107.35 149 LEU A O 1
ATOM 1037 N N . ARG A 1 135 ? 29.593 30.907 115.369 1.00 103.04 150 ARG A N 1
ATOM 1038 C CA . ARG A 1 135 ? 28.360 31.685 115.250 1.00 99.95 150 ARG A CA 1
ATOM 1039 C C . ARG A 1 135 ? 28.224 32.762 116.330 1.00 100.15 150 ARG A C 1
ATOM 1040 O O . ARG A 1 135 ? 27.988 32.462 117.501 1.00 100.49 150 ARG A O 1
ATOM 1048 N N . LEU A 1 136 ? 28.355 34.026 115.920 1.00 93.53 151 LEU A N 1
ATOM 1049 C CA . LEU A 1 136 ? 28.175 35.188 116.790 1.00 90.51 151 LEU A CA 1
ATOM 1050 C C . LEU A 1 136 ? 26.715 35.691 116.693 1.00 94.83 151 LEU A C 1
ATOM 1051 O O . LEU A 1 136 ? 26.178 35.793 115.582 1.00 95.98 151 LEU A O 1
ATOM 1056 N N . ASP A 1 137 ? 26.077 36.010 117.825 1.00 89.71 152 ASP A N 1
ATOM 1057 C CA . ASP A 1 137 ? 24.721 36.547 117.783 1.00 88.47 152 ASP A CA 1
ATOM 1058 C C . ASP A 1 137 ? 24.757 37.931 118.394 1.00 90.60 152 ASP A C 1
ATOM 1059 O O . ASP A 1 137 ? 24.877 38.071 119.603 1.00 90.43 152 ASP A O 1
ATOM 1064 N N . TRP A 1 138 ? 24.770 38.949 117.544 1.00 85.57 153 TRP A N 1
ATOM 1065 C CA . TRP A 1 138 ? 24.922 40.324 117.976 1.00 83.14 153 TRP A CA 1
ATOM 1066 C C . TRP A 1 138 ? 23.666 41.117 117.776 1.00 84.63 153 TRP A C 1
ATOM 1067 O O . TRP A 1 138 ? 22.792 40.732 117.011 1.00 84.49 153 TRP A O 1
ATOM 1078 N N . LYS A 1 139 ? 23.578 42.213 118.523 1.00 80.32 154 LYS A N 1
ATOM 1079 C CA . LYS A 1 139 ? 22.529 43.236 118.558 1.00 78.96 154 LYS A CA 1
ATOM 1080 C C . LYS A 1 139 ? 23.266 44.555 118.630 1.00 85.21 154 LYS A C 1
ATOM 1081 O O . LYS A 1 139 ? 24.311 44.618 119.290 1.00 87.52 154 LYS A O 1
ATOM 1087 N N . LEU A 1 140 ? 22.821 45.578 117.904 1.00 79.33 155 LEU A N 1
ATOM 1088 C CA . LEU A 1 140 ? 23.590 46.810 117.967 1.00 76.94 155 LEU A CA 1
ATOM 1089 C C . LEU A 1 140 ? 22.929 47.781 118.902 1.00 78.80 155 LEU A C 1
ATOM 1090 O O . LEU A 1 140 ? 21.777 47.570 119.281 1.00 80.43 155 LEU A O 1
ATOM 1095 N N . GLU A 1 141 ? 23.654 48.805 119.339 1.00 72.52 156 GLU A N 1
ATOM 1096 C CA . GLU A 1 141 ? 23.081 49.750 120.292 1.00 71.58 156 GLU A CA 1
ATOM 1097 C C . GLU A 1 141 ? 22.901 51.142 119.666 1.00 77.00 156 GLU A C 1
ATOM 1098 O O . GLU A 1 141 ? 23.824 51.634 119.017 1.00 77.06 156 GLU A O 1
ATOM 1104 N N . SER A 1 142 ? 21.722 51.790 119.888 1.00 73.42 157 SER A N 1
ATOM 1105 C CA . SER A 1 142 ? 21.525 53.138 119.386 1.00 72.06 157 SER A CA 1
ATOM 1106 C C . SER A 1 142 ? 22.307 54.079 120.265 1.00 78.48 157 SER A C 1
ATOM 1107 O O . SER A 1 142 ? 22.003 54.196 121.447 1.00 80.25 157 SER A O 1
ATOM 1110 N N . VAL A 1 143 ? 23.370 54.685 119.716 1.00 74.72 158 VAL A N 1
ATOM 1111 C CA . VAL A 1 143 ? 24.238 55.582 120.483 1.00 73.93 158 VAL A CA 1
ATOM 1112 C C . VAL A 1 143 ? 23.880 57.067 120.265 1.00 75.19 158 VAL A C 1
ATOM 1113 O O . VAL A 1 143 ? 24.630 57.939 120.680 1.00 74.75 158 VAL A O 1
ATOM 1117 N N . VAL A 1 144 ? 22.729 57.352 119.644 1.00 70.96 159 VAL A N 1
ATOM 1118 C CA . VAL A 1 144 ? 22.280 58.727 119.430 1.00 69.69 159 VAL A CA 1
ATOM 1119 C C . VAL A 1 144 ? 21.000 58.963 120.221 1.00 73.85 159 VAL A C 1
ATOM 1120 O O . VAL A 1 144 ? 20.010 58.272 119.977 1.00 74.25 159 VAL A O 1
ATOM 1124 N N . LYS A 1 145 ? 21.026 59.931 121.165 1.00 69.88 160 LYS A N 1
ATOM 1125 C CA . LYS A 1 145 ? 19.878 60.327 121.999 1.00 69.02 160 LYS A CA 1
ATOM 1126 C C . LYS A 1 145 ? 19.089 61.444 121.285 1.00 73.79 160 LYS A C 1
ATOM 1127 O O . LYS A 1 145 ? 19.707 62.364 120.753 1.00 73.72 160 LYS A O 1
ATOM 1133 N N . LYS A 1 146 ? 17.741 61.346 121.237 1.00 70.66 161 LYS A N 1
ATOM 1134 C CA . LYS A 1 146 ? 16.879 62.399 120.681 1.00 70.22 161 LYS A CA 1
ATOM 1135 C C . LYS A 1 146 ? 16.406 63.318 121.816 1.00 77.55 161 LYS A C 1
ATOM 1136 O O . LYS A 1 146 ? 16.072 62.839 122.907 1.00 78.23 161 LYS A O 1
ATOM 1142 N N . TYR A 1 147 ? 16.324 64.622 121.543 1.00 75.15 162 TYR A N 1
ATOM 1143 C CA . TYR A 1 147 ? 15.836 65.633 122.480 1.00 75.94 162 TYR A CA 1
ATOM 1144 C C . TYR A 1 147 ? 14.825 66.545 121.788 1.00 79.71 162 TYR A C 1
ATOM 1145 O O . TYR A 1 147 ? 14.874 66.725 120.566 1.00 80.06 162 TYR A O 1
ATOM 1154 N N . SER A 1 148 ? 13.915 67.116 122.570 1.00 75.42 163 SER A N 1
ATOM 1155 C CA . SER A 1 148 ? 12.912 68.071 122.116 1.00 75.56 163 SER A CA 1
ATOM 1156 C C . SER A 1 148 ? 12.601 69.010 123.270 1.00 82.68 163 SER A C 1
ATOM 1157 O O . SER A 1 148 ? 12.752 68.619 124.429 1.00 84.56 163 SER A O 1
ATOM 1160 N N . PHE A 1 149 ? 12.175 70.238 122.976 1.00 79.02 164 PHE A N 1
ATOM 1161 C CA . PHE A 1 149 ? 11.768 71.187 124.010 1.00 80.11 164 PHE A CA 1
ATOM 1162 C C . PHE A 1 149 ? 10.833 72.226 123.422 1.00 84.62 164 PHE A C 1
ATOM 1163 O O . PHE A 1 149 ? 10.698 72.353 122.197 1.00 82.40 164 PHE A O 1
ATOM 1171 N N . ALA A 1 150 ? 10.208 72.983 124.310 1.00 83.51 165 ALA A N 1
ATOM 1172 C CA . ALA A 1 150 ? 9.358 74.100 123.952 1.00 84.73 165 ALA A CA 1
ATOM 1173 C C . ALA A 1 150 ? 9.557 75.200 124.991 1.00 90.33 165 ALA A C 1
ATOM 1174 O O . ALA A 1 150 ? 9.657 74.902 126.183 1.00 90.61 165 ALA A O 1
ATOM 1176 N N . VAL A 1 151 ? 9.740 76.447 124.544 1.00 85.98 166 VAL A N 1
ATOM 1177 C CA . VAL A 1 151 ? 9.913 77.526 125.494 1.00 87.33 166 VAL A CA 1
ATOM 1178 C C . VAL A 1 151 ? 9.072 78.714 125.035 1.00 93.86 166 VAL A C 1
ATOM 1179 O O . VAL A 1 151 ? 8.929 78.986 123.842 1.00 92.38 166 VAL A O 1
ATOM 1183 N N . GLU A 1 152 ? 8.452 79.360 126.002 1.00 93.55 167 GLU A N 1
ATOM 1184 C CA . GLU A 1 152 ? 7.590 80.498 125.779 1.00 95.49 167 GLU A CA 1
ATOM 1185 C C . GLU A 1 152 ? 8.432 81.742 125.482 1.00 98.69 167 GLU A C 1
ATOM 1186 O O . GLU A 1 152 ? 9.396 81.998 126.207 1.00 99.79 167 GLU A O 1
ATOM 1192 N N . ALA A 1 153 ? 8.089 82.501 124.409 1.00 93.29 168 ALA A N 1
ATOM 1193 C CA . ALA A 1 153 ? 8.803 83.725 124.020 1.00 91.95 168 ALA A CA 1
ATOM 1194 C C . ALA A 1 153 ? 7.859 84.833 123.477 1.00 97.58 168 ALA A C 1
ATOM 1195 O O . ALA A 1 153 ? 7.071 84.616 122.539 1.00 96.35 168 ALA A O 1
ATOM 1197 N N . LYS A 1 154 ? 7.967 86.033 124.082 1.00 96.77 169 LYS A N 1
ATOM 1198 C CA . LYS A 1 154 ? 7.163 87.209 123.737 1.00 99.12 169 LYS A CA 1
ATOM 1199 C C . LYS A 1 154 ? 7.702 87.904 122.488 1.00 102.83 169 LYS A C 1
ATOM 1200 O O . LYS A 1 154 ? 8.920 87.981 122.288 1.00 100.91 169 LYS A O 1
ATOM 1206 N N . GLY A 1 155 ? 6.783 88.423 121.680 1.00 100.73 170 GLY A N 1
ATOM 1207 C CA . GLY A 1 155 ? 7.110 89.192 120.487 1.00 100.11 170 GLY A CA 1
ATOM 1208 C C . GLY A 1 155 ? 7.791 88.429 119.375 1.00 100.48 170 GLY A C 1
ATOM 1209 O O . GLY A 1 155 ? 8.743 88.927 118.762 1.00 99.30 170 GLY A O 1
ATOM 1210 N N . LEU A 1 156 ? 7.280 87.239 119.066 1.00 94.20 171 LEU A N 1
ATOM 1211 C CA . LEU A 1 156 ? 7.870 86.484 117.979 1.00 90.15 171 LEU A CA 1
ATOM 1212 C C . LEU A 1 156 ? 7.444 87.096 116.656 1.00 94.89 171 LEU A C 1
ATOM 1213 O O . LEU A 1 156 ? 8.049 86.795 115.626 1.00 95.25 171 LEU A O 1
ATOM 1218 N N . GLU A 1 157 ? 6.442 87.998 116.678 1.00 92.54 172 GLU A N 1
ATOM 1219 C CA . GLU A 1 157 ? 5.975 88.701 115.474 1.00 93.30 172 GLU A CA 1
ATOM 1220 C C . GLU A 1 157 ? 7.118 89.482 114.825 1.00 97.00 172 GLU A C 1
ATOM 1221 O O . GLU A 1 157 ? 7.088 89.738 113.624 1.00 96.66 172 GLU A O 1
ATOM 1227 N N . TYR A 1 158 ? 8.123 89.847 115.641 1.00 93.55 173 TYR A N 1
ATOM 1228 C CA . TYR A 1 158 ? 9.308 90.587 115.244 1.00 92.27 173 TYR A CA 1
ATOM 1229 C C . TYR A 1 158 ? 10.427 89.651 114.753 1.00 91.07 173 TYR A C 1
ATOM 1230 O O . TYR A 1 158 ? 11.433 90.139 114.243 1.00 90.97 173 TYR A O 1
ATOM 1239 N N . VAL A 1 159 ? 10.252 88.329 114.877 1.00 83.04 174 VAL A N 1
ATOM 1240 C CA . VAL A 1 159 ? 11.282 87.386 114.470 1.00 79.99 174 VAL A CA 1
ATOM 1241 C C . VAL A 1 159 ? 11.057 86.927 113.035 1.00 85.60 174 VAL A C 1
ATOM 1242 O O . VAL A 1 159 ? 9.932 86.598 112.651 1.00 87.95 174 VAL A O 1
ATOM 1246 N N . ALA A 1 160 ? 12.141 86.900 112.256 1.00 79.85 175 ALA A N 1
ATOM 1247 C CA . ALA A 1 160 ? 12.164 86.389 110.895 1.00 78.79 175 ALA A CA 1
ATOM 1248 C C . ALA A 1 160 ? 12.411 84.907 110.954 1.00 80.90 175 ALA A C 1
ATOM 1249 O O . ALA A 1 160 ? 11.638 84.135 110.382 1.00 80.44 175 ALA A O 1
ATOM 1251 N N . THR A 1 161 ? 13.503 84.504 111.652 1.00 76.04 176 THR A N 1
ATOM 1252 C CA . THR A 1 161 ? 13.877 83.107 111.843 1.00 73.49 176 THR A CA 1
ATOM 1253 C C . THR A 1 161 ? 14.660 82.941 113.127 1.00 77.80 176 THR A C 1
ATOM 1254 O O . THR A 1 161 ? 15.280 83.904 113.585 1.00 77.69 176 THR A O 1
ATOM 1258 N N . VAL A 1 162 ? 14.591 81.724 113.724 1.00 75.21 177 VAL A N 1
ATOM 1259 C CA . VAL A 1 162 ? 15.308 81.355 114.960 1.00 75.38 177 VAL A CA 1
ATOM 1260 C C . VAL A 1 162 ? 16.273 80.196 114.684 1.00 80.43 177 VAL A C 1
ATOM 1261 O O . VAL A 1 162 ? 15.875 79.191 114.063 1.00 82.36 177 VAL A O 1
ATOM 1265 N N . VAL A 1 163 ? 17.525 80.335 115.156 1.00 74.16 178 VAL A N 1
ATOM 1266 C CA . VAL A 1 163 ? 18.570 79.336 114.993 1.00 72.91 178 VAL A CA 1
ATOM 1267 C C . VAL A 1 163 ? 18.997 78.862 116.390 1.00 80.76 178 VAL A C 1
ATOM 1268 O O . VAL A 1 163 ? 19.521 79.647 117.200 1.00 83.83 178 VAL A O 1
ATOM 1272 N N . GLY A 1 164 ? 18.759 77.582 116.658 1.00 75.37 179 GLY A N 1
ATOM 1273 C CA . GLY A 1 164 ? 19.154 76.972 117.918 1.00 75.10 179 GLY A CA 1
ATOM 1274 C C . GLY A 1 164 ? 20.511 76.296 117.865 1.00 79.72 179 GLY A C 1
ATOM 1275 O O . GLY A 1 164 ? 20.934 75.791 116.820 1.00 78.96 179 GLY A O 1
ATOM 1276 N N . SER A 1 165 ? 21.193 76.273 119.002 1.00 77.02 180 SER A N 1
ATOM 1277 C CA . SER A 1 165 ? 22.480 75.614 119.187 1.00 77.02 180 SER A CA 1
ATOM 1278 C C . SER A 1 165 ? 22.539 75.093 120.603 1.00 84.78 180 SER A C 1
ATOM 1279 O O . SER A 1 165 ? 21.938 75.690 121.508 1.00 85.68 180 SER A O 1
ATOM 1282 N N . ILE A 1 166 ? 23.207 73.951 120.796 1.00 81.42 181 ILE A N 1
ATOM 1283 C CA . ILE A 1 166 ? 23.343 73.367 122.122 1.00 80.90 181 ILE A CA 1
ATOM 1284 C C . ILE A 1 166 ? 24.806 72.951 122.319 1.00 88.29 181 ILE A C 1
ATOM 1285 O O . ILE A 1 166 ? 25.385 72.178 121.537 1.00 87.17 181 ILE A O 1
ATOM 1290 N N . ASP A 1 167 ? 25.403 73.556 123.343 1.00 87.72 182 ASP A N 1
ATOM 1291 C CA . ASP A 1 167 ? 26.779 73.348 123.749 1.00 89.34 182 ASP A CA 1
ATOM 1292 C C . ASP A 1 167 ? 26.837 72.414 124.916 1.00 95.24 182 ASP A C 1
ATOM 1293 O O . ASP A 1 167 ? 25.934 72.434 125.749 1.00 95.51 182 ASP A O 1
ATOM 1298 N N . GLY A 1 168 ? 27.908 71.631 125.000 1.00 91.96 183 GLY A N 1
ATOM 1299 C CA . GLY A 1 168 ? 28.124 70.728 126.125 1.00 91.55 183 GLY A CA 1
ATOM 1300 C C . GLY A 1 168 ? 27.722 69.282 125.931 1.00 91.62 183 GLY A C 1
ATOM 1301 O O . GLY A 1 168 ? 27.963 68.468 126.822 1.00 92.42 183 GLY A O 1
ATOM 1302 N N . LEU A 1 169 ? 27.085 68.942 124.799 1.00 84.07 184 LEU A N 1
ATOM 1303 C CA . LEU A 1 169 ? 26.682 67.555 124.560 1.00 80.39 184 LEU A CA 1
ATOM 1304 C C . LEU A 1 169 ? 27.716 66.869 123.683 1.00 84.96 184 LEU A C 1
ATOM 1305 O O . LEU A 1 169 ? 28.601 67.533 123.162 1.00 85.87 184 LEU A O 1
ATOM 1310 N N . SER A 1 170 ? 27.643 65.541 123.563 1.00 81.67 185 SER A N 1
ATOM 1311 C CA . SER A 1 170 ? 28.606 64.775 122.774 1.00 81.68 185 SER A CA 1
ATOM 1312 C C . SER A 1 170 ? 28.217 64.853 121.293 1.00 84.77 185 SER A C 1
ATOM 1313 O O . SER A 1 170 ? 27.172 64.337 120.881 1.00 82.59 185 SER A O 1
ATOM 1316 N N . ASP A 1 171 ? 29.034 65.568 120.510 1.00 82.32 186 ASP A N 1
ATOM 1317 C CA . ASP A 1 171 ? 28.796 65.763 119.081 1.00 81.13 186 ASP A CA 1
ATOM 1318 C C . ASP A 1 171 ? 29.662 64.792 118.279 1.00 86.21 186 ASP A C 1
ATOM 1319 O O . ASP A 1 171 ? 29.588 64.756 117.046 1.00 86.62 186 ASP A O 1
ATOM 1324 N N . CYS A 1 172 ? 30.486 64.008 119.003 1.00 83.18 187 CYS A N 1
ATOM 1325 C CA . CYS A 1 172 ? 31.374 62.963 118.500 1.00 83.25 187 CYS A CA 1
ATOM 1326 C C . CYS A 1 172 ? 31.253 61.717 119.334 1.00 86.78 187 CYS A C 1
ATOM 1327 O O . CYS A 1 172 ? 30.946 61.809 120.516 1.00 87.93 187 CYS A O 1
ATOM 1330 N N . TYR A 1 173 ? 31.493 60.549 118.740 1.00 81.49 188 TYR A N 1
ATOM 1331 C CA . TYR A 1 173 ? 31.412 59.307 119.487 1.00 80.59 188 TYR A CA 1
ATOM 1332 C C . TYR A 1 173 ? 32.599 58.440 119.100 1.00 90.10 188 TYR A C 1
ATOM 1333 O O . TYR A 1 173 ? 32.806 58.178 117.915 1.00 90.16 188 TYR A O 1
ATOM 1342 N N . CYS A 1 174 ? 33.436 58.085 120.105 1.00 90.50 189 CYS A N 1
ATOM 1343 C CA . CYS A 1 174 ? 34.587 57.214 119.931 1.00 93.16 189 CYS A CA 1
ATOM 1344 C C . CYS A 1 174 ? 34.034 55.837 119.956 1.00 93.86 189 CYS A C 1
ATOM 1345 O O . CYS A 1 174 ? 33.593 55.383 121.014 1.00 93.56 189 CYS A O 1
ATOM 1348 N N . ILE A 1 175 ? 33.903 55.229 118.764 1.00 87.42 190 ILE A N 1
ATOM 1349 C CA . ILE A 1 175 ? 33.292 53.912 118.578 1.00 85.06 190 ILE A CA 1
ATOM 1350 C C . ILE A 1 175 ? 34.070 52.837 119.352 1.00 89.77 190 ILE A C 1
ATOM 1351 O O . ILE A 1 175 ? 33.455 52.087 120.092 1.00 89.79 190 ILE A O 1
ATOM 1356 N N . GLY A 1 176 ? 35.388 52.803 119.229 1.00 87.82 191 GLY A N 1
ATOM 1357 C CA . GLY A 1 176 ? 36.188 51.837 119.968 1.00 90.00 191 GLY A CA 1
ATOM 1358 C C . GLY A 1 176 ? 36.217 52.066 121.472 1.00 96.07 191 GLY A C 1
ATOM 1359 O O . GLY A 1 176 ? 36.277 51.104 122.247 1.00 97.80 191 GLY A O 1
ATOM 1360 N N . LYS A 1 177 ? 36.184 53.344 121.899 1.00 92.29 192 LYS A N 1
ATOM 1361 C CA . LYS A 1 177 ? 36.251 53.722 123.313 1.00 92.90 192 LYS A CA 1
ATOM 1362 C C . LYS A 1 177 ? 34.874 53.585 123.991 1.00 95.28 192 LYS A C 1
ATOM 1363 O O . LYS A 1 177 ? 34.819 53.442 125.219 1.00 97.41 192 LYS A O 1
ATOM 1369 N N . GLY A 1 178 ? 33.796 53.608 123.193 1.00 88.10 193 GLY A N 1
ATOM 1370 C CA . GLY A 1 178 ? 32.413 53.492 123.666 1.00 86.06 193 GLY A CA 1
ATOM 1371 C C . GLY A 1 178 ? 31.952 54.686 124.482 1.00 90.16 193 GLY A C 1
ATOM 1372 O O . GLY A 1 178 ? 31.148 54.552 125.408 1.00 89.77 193 GLY A O 1
ATOM 1373 N N . ARG A 1 179 ? 32.485 55.866 124.148 1.00 87.16 194 ARG A N 1
ATOM 1374 C CA . ARG A 1 179 ? 32.201 57.122 124.830 1.00 86.88 194 ARG A CA 1
ATOM 1375 C C . ARG A 1 179 ? 31.963 58.235 123.833 1.00 89.76 194 ARG A C 1
ATOM 1376 O O . ARG A 1 179 ? 32.567 58.239 122.758 1.00 90.36 194 ARG A O 1
ATOM 1384 N N . GLY A 1 180 ? 31.090 59.161 124.197 1.00 84.36 195 GLY A N 1
ATOM 1385 C CA . GLY A 1 180 ? 30.841 60.351 123.409 1.00 83.28 195 GLY A CA 1
ATOM 1386 C C . GLY A 1 180 ? 31.842 61.415 123.825 1.00 91.02 195 GLY A C 1
ATOM 1387 O O . GLY A 1 180 ? 32.333 61.398 124.957 1.00 93.59 195 GLY A O 1
ATOM 1388 N N . VAL A 1 181 ? 32.183 62.328 122.925 1.00 88.09 196 VAL A N 1
ATOM 1389 C CA . VAL A 1 181 ? 33.111 63.407 123.233 1.00 90.53 196 VAL A CA 1
ATOM 1390 C C . VAL A 1 181 ? 32.567 64.740 122.650 1.00 94.94 196 VAL A C 1
ATOM 1391 O O . VAL A 1 181 ? 31.881 64.764 121.614 1.00 92.83 196 VAL A O 1
ATOM 1395 N N . CYS A 1 182 ? 32.818 65.831 123.389 1.00 92.95 197 CYS A N 1
ATOM 1396 C CA . CYS A 1 182 ? 32.361 67.165 123.047 1.00 91.87 197 CYS A CA 1
ATOM 1397 C C . CYS A 1 182 ? 33.511 67.968 122.464 1.00 94.91 197 CYS A C 1
ATOM 1398 O O . CYS A 1 182 ? 34.539 68.173 123.122 1.00 96.94 197 CYS A O 1
ATOM 1401 N N . SER A 1 183 ? 33.334 68.416 121.217 1.00 88.25 198 SER A N 1
ATOM 1402 C CA . SER A 1 183 ? 34.364 69.148 120.508 1.00 89.36 198 SER A CA 1
ATOM 1403 C C . SER A 1 183 ? 34.333 70.632 120.811 1.00 95.11 198 SER A C 1
ATOM 1404 O O . SER A 1 183 ? 35.119 71.380 120.232 1.00 97.27 198 SER A O 1
ATOM 1407 N N . SER A 1 184 ? 33.419 71.069 121.693 1.00 90.36 199 SER A N 1
ATOM 1408 C CA . SER A 1 184 ? 33.229 72.472 122.072 1.00 90.55 199 SER A CA 1
ATOM 1409 C C . SER A 1 184 ? 32.633 73.308 120.878 1.00 91.21 199 SER A C 1
ATOM 1410 O O . SER A 1 184 ? 32.493 74.532 120.964 1.00 93.30 199 SER A O 1
ATOM 1413 N N . GLN A 1 185 ? 32.211 72.608 119.812 1.00 82.47 200 GLN A N 1
ATOM 1414 C CA . GLN A 1 185 ? 31.495 73.128 118.657 1.00 80.08 200 GLN A CA 1
ATOM 1415 C C . GLN A 1 185 ? 30.000 72.869 118.868 1.00 83.28 200 GLN A C 1
ATOM 1416 O O . GLN A 1 185 ? 29.612 71.714 119.071 1.00 82.15 200 GLN A O 1
ATOM 1422 N N . PRO A 1 186 ? 29.138 73.897 118.849 1.00 80.44 201 PRO A N 1
ATOM 1423 C CA . PRO A 1 186 ? 27.712 73.665 119.128 1.00 78.81 201 PRO A CA 1
ATOM 1424 C C . PRO A 1 186 ? 26.967 72.867 118.066 1.00 82.41 201 PRO A C 1
ATOM 1425 O O . PRO A 1 186 ? 27.265 72.971 116.871 1.00 82.60 201 PRO A O 1
ATOM 1429 N N . ILE A 1 187 ? 25.967 72.084 118.506 1.00 76.67 202 ILE A N 1
ATOM 1430 C CA . ILE A 1 187 ? 25.124 71.348 117.571 1.00 73.50 202 ILE A CA 1
ATOM 1431 C C . ILE A 1 187 ? 24.020 72.295 117.144 1.00 78.29 202 ILE A C 1
ATOM 1432 O O . ILE A 1 187 ? 23.340 72.859 117.993 1.00 80.88 202 ILE A O 1
ATOM 1437 N N . TYR A 1 188 ? 23.863 72.499 115.853 1.00 72.89 203 TYR A N 1
ATOM 1438 C CA . TYR A 1 188 ? 22.828 73.365 115.318 1.00 72.14 203 TYR A CA 1
ATOM 1439 C C . TYR A 1 188 ? 21.550 72.619 115.160 1.00 76.90 203 TYR A C 1
ATOM 1440 O O . TYR A 1 188 ? 21.557 71.457 114.747 1.00 77.96 203 TYR A O 1
ATOM 1449 N N . PHE A 1 189 ? 20.442 73.328 115.362 1.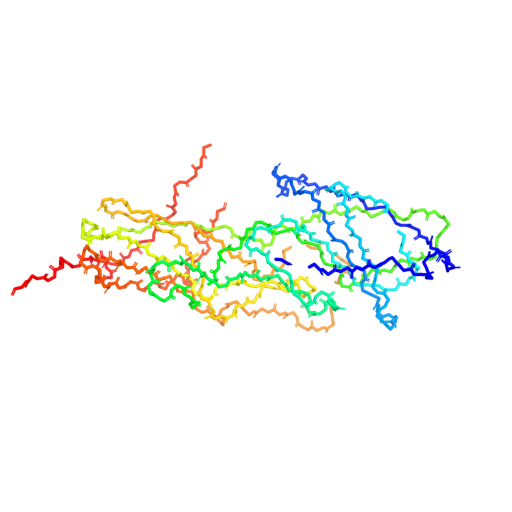00 72.30 204 PHE A N 1
ATOM 1450 C CA . PHE A 1 189 ? 19.110 72.792 115.116 1.00 70.20 204 PHE A CA 1
ATOM 1451 C C . PHE A 1 189 ? 18.173 73.926 114.732 1.00 74.16 204 PHE A C 1
ATOM 1452 O O . PHE A 1 189 ? 18.362 75.064 115.155 1.00 75.02 204 PHE A O 1
ATOM 1460 N N . GLU A 1 190 ? 17.205 73.627 113.883 1.00 69.79 205 GLU A N 1
ATOM 1461 C CA . GLU A 1 190 ? 16.191 74.603 113.502 1.00 70.05 205 GLU A CA 1
ATOM 1462 C C . GLU A 1 190 ? 15.179 74.693 114.616 1.00 74.60 205 GLU A C 1
ATOM 1463 O O . GLU A 1 190 ? 14.973 73.709 115.358 1.00 73.01 205 GLU A O 1
ATOM 1469 N N . VAL A 1 191 ? 14.531 75.874 114.723 1.00 72.90 206 VAL A N 1
ATOM 1470 C CA . VAL A 1 191 ? 13.519 76.178 115.749 1.00 72.98 206 VAL A CA 1
ATOM 1471 C C . VAL A 1 191 ? 12.239 76.632 115.050 1.00 79.04 206 VAL A C 1
ATOM 1472 O O . VAL A 1 191 ? 12.287 77.539 114.210 1.00 81.16 206 VAL A O 1
ATOM 1476 N N . LYS A 1 192 ? 11.110 75.989 115.385 1.00 75.00 207 LYS A N 1
ATOM 1477 C CA . LYS A 1 192 ? 9.767 76.264 114.855 1.00 75.61 207 LYS A CA 1
ATOM 1478 C C . LYS A 1 192 ? 9.166 77.384 115.688 1.00 80.11 207 LYS A C 1
ATOM 1479 O O . LYS A 1 192 ? 9.116 77.269 116.917 1.00 80.13 207 LYS A O 1
ATOM 1485 N N . LYS A 1 193 ? 8.747 78.477 115.055 1.00 77.03 208 LYS A N 1
ATOM 1486 C CA . LYS A 1 193 ? 8.206 79.528 115.894 1.00 78.76 208 LYS A CA 1
ATOM 1487 C C . LYS A 1 193 ? 6.703 79.544 115.832 1.00 90.03 208 LYS A C 1
ATOM 1488 O O . LYS A 1 193 ? 6.124 79.566 114.751 1.00 90.75 208 LYS A O 1
ATOM 1494 N N . GLY A 1 194 ? 6.085 79.536 117.004 1.00 92.56 209 GLY A N 1
ATOM 1495 C CA . GLY A 1 194 ? 4.644 79.705 117.145 1.00 97.39 209 GLY A CA 1
ATOM 1496 C C . GLY A 1 194 ? 4.321 81.188 117.241 1.00 108.83 209 GLY A C 1
ATOM 1497 O O . GLY A 1 194 ? 4.983 82.022 116.598 1.00 108.78 209 GLY A O 1
ATOM 1498 N N . ASP A 1 195 ? 3.310 81.539 118.052 1.00 111.02 210 ASP A N 1
ATOM 1499 C CA . ASP A 1 195 ? 2.931 82.946 118.293 1.00 114.28 210 ASP A CA 1
ATOM 1500 C C . ASP A 1 195 ? 3.486 83.399 119.673 1.00 117.71 210 ASP A C 1
ATOM 1501 O O . ASP A 1 195 ? 3.960 84.547 119.826 1.00 118.99 210 ASP A O 1
ATOM 1506 N N . ASN A 1 196 ? 3.471 82.452 120.652 1.00 110.68 211 ASN A N 1
ATOM 1507 C CA . ASN A 1 196 ? 3.931 82.661 122.018 1.00 109.72 211 ASN A CA 1
ATOM 1508 C C . ASN A 1 196 ? 4.953 81.600 122.472 1.00 107.37 211 ASN A C 1
ATOM 1509 O O . ASN A 1 196 ? 5.542 81.760 123.532 1.00 107.72 211 ASN A O 1
ATOM 1514 N N . LYS A 1 197 ? 5.194 80.559 121.660 1.00 98.83 212 LYS A N 1
ATOM 1515 C CA . LYS A 1 197 ? 6.117 79.451 121.939 1.00 95.25 212 LYS A CA 1
ATOM 1516 C C . LYS A 1 197 ? 7.111 79.263 120.826 1.00 92.67 212 LYS A C 1
ATOM 1517 O O . LYS A 1 197 ? 6.871 79.715 119.709 1.00 91.94 212 LYS A O 1
ATOM 1523 N N . VAL A 1 198 ? 8.203 78.532 121.107 1.00 84.50 213 VAL A N 1
ATOM 1524 C CA . VAL A 1 198 ? 9.192 78.089 120.123 1.00 79.80 213 VAL A CA 1
ATOM 1525 C C . VAL A 1 198 ? 9.474 76.630 120.434 1.00 85.84 213 VAL A C 1
ATOM 1526 O O . VAL A 1 198 ? 9.661 76.268 121.598 1.00 86.84 213 VAL A O 1
ATOM 1530 N N . THR A 1 199 ? 9.405 75.781 119.409 1.00 82.12 214 THR A N 1
ATOM 1531 C CA . THR A 1 199 ? 9.566 74.346 119.560 1.00 80.97 214 THR A CA 1
ATOM 1532 C C . THR A 1 199 ? 10.756 73.889 118.737 1.00 82.52 214 THR A C 1
ATOM 1533 O O . THR A 1 199 ? 10.926 74.355 117.626 1.00 82.94 214 THR A O 1
ATOM 1537 N N . ALA A 1 200 ? 11.597 73.016 119.279 1.00 77.41 215 ALA A N 1
ATOM 1538 C CA . ALA A 1 200 ? 12.751 72.520 118.541 1.00 75.79 215 ALA A CA 1
ATOM 1539 C C . ALA A 1 200 ? 13.064 71.070 118.899 1.00 81.23 215 ALA A C 1
ATOM 1540 O O . ALA A 1 200 ? 12.647 70.569 119.950 1.00 80.94 215 ALA A O 1
ATOM 1542 N N . PHE A 1 201 ? 13.743 70.383 117.969 1.00 78.67 216 PHE A N 1
ATOM 1543 C CA . PHE A 1 201 ? 14.139 68.980 118.073 1.00 78.65 216 PHE A CA 1
ATOM 1544 C C . PHE A 1 201 ? 15.588 68.865 117.697 1.00 80.27 216 PHE A C 1
ATOM 1545 O O . PHE A 1 201 ? 16.006 69.494 116.715 1.00 81.73 216 PHE A O 1
ATOM 1553 N N . PHE A 1 202 ? 16.365 68.082 118.450 1.00 72.15 217 PHE A N 1
ATOM 1554 C CA . PHE A 1 202 ? 17.774 67.892 118.145 1.00 69.60 217 PHE A CA 1
ATOM 1555 C C . PHE A 1 202 ? 18.251 66.552 118.687 1.00 75.14 217 PHE A C 1
ATOM 1556 O O . PHE A 1 202 ? 17.497 65.855 119.367 1.00 76.45 217 PHE A O 1
ATOM 1564 N N . THR A 1 203 ? 19.486 66.170 118.344 1.00 70.73 218 THR A N 1
ATOM 1565 C CA . THR A 1 203 ? 20.088 64.907 118.771 1.00 69.81 218 THR A CA 1
ATOM 1566 C C . THR A 1 203 ? 21.537 65.105 119.151 1.00 75.22 218 THR A C 1
ATOM 1567 O O . THR A 1 203 ? 22.164 66.061 118.697 1.00 76.35 218 THR A O 1
ATOM 1571 N N . ALA A 1 204 ? 22.081 64.177 119.936 1.00 70.56 219 ALA A N 1
ATOM 1572 C CA . ALA A 1 204 ? 23.474 64.148 120.351 1.00 70.26 219 ALA A CA 1
ATOM 1573 C C . ALA A 1 204 ? 23.871 62.710 120.659 1.00 75.45 219 ALA A C 1
ATOM 1574 O O . ALA A 1 204 ? 23.000 61.865 120.889 1.00 75.02 219 ALA A O 1
ATOM 1576 N N . PHE A 1 205 ? 25.175 62.412 120.642 1.00 72.35 220 PHE A N 1
ATOM 1577 C CA . PHE A 1 205 ? 25.642 61.080 120.986 1.00 71.86 220 PHE A CA 1
ATOM 1578 C C . PHE A 1 205 ? 25.504 60.859 122.479 1.00 78.07 220 PHE A C 1
ATOM 1579 O O . PHE A 1 205 ? 25.530 61.827 123.260 1.00 79.13 220 PHE A O 1
ATOM 1587 N N . LYS A 1 206 ? 25.327 59.577 122.881 1.00 75.01 221 LYS A N 1
ATOM 1588 C CA . LYS A 1 206 ? 25.296 59.147 124.291 1.00 75.40 221 LYS A CA 1
ATOM 1589 C C . LYS A 1 206 ? 26.639 59.514 124.936 1.00 81.15 221 LYS A C 1
ATOM 1590 O O . LYS A 1 206 ? 27.676 59.450 124.255 1.00 81.14 221 LYS A O 1
ATOM 1596 N N . GLN A 1 207 ? 26.642 59.913 126.213 1.00 79.12 222 GLN A N 1
ATOM 1597 C CA . GLN A 1 207 ? 27.914 60.248 126.870 1.00 81.03 222 GLN A CA 1
ATOM 1598 C C . GLN A 1 207 ? 28.768 58.984 126.988 1.00 85.62 222 GLN A C 1
ATOM 1599 O O . GLN A 1 207 ? 29.992 59.021 126.788 1.00 86.19 222 GLN A O 1
ATOM 1605 N N . VAL A 1 208 ? 28.087 57.858 127.299 1.00 81.46 223 VAL A N 1
ATOM 1606 C CA . VAL A 1 208 ? 28.672 56.533 127.431 1.00 81.47 223 VAL A CA 1
ATOM 1607 C C . VAL A 1 208 ? 27.701 55.468 126.964 1.00 83.09 223 VAL A C 1
ATOM 1608 O O . VAL A 1 208 ? 26.502 55.528 127.294 1.00 83.81 223 VAL A O 1
ATOM 1612 N N . LYS A 1 209 ? 28.271 54.452 126.256 1.00 75.56 224 LYS A N 1
ATOM 1613 C CA . LYS A 1 209 ? 27.738 53.152 125.863 1.00 73.06 224 LYS A CA 1
ATOM 1614 C C . LYS A 1 209 ? 26.910 52.602 127.062 1.00 80.09 224 LYS A C 1
ATOM 1615 O O . LYS A 1 209 ? 27.340 52.674 128.229 1.00 81.44 224 LYS A O 1
ATOM 1621 N N . GLU A 1 210 ? 25.699 52.133 126.780 1.00 75.22 225 GLU A N 1
ATOM 1622 C CA . GLU A 1 210 ? 24.807 51.603 127.800 1.00 74.54 225 GLU A CA 1
ATOM 1623 C C . GLU A 1 210 ? 24.773 50.076 127.710 1.00 80.93 225 GLU A C 1
ATOM 1624 O O . GLU A 1 210 ? 24.309 49.443 128.666 1.00 83.55 225 GLU A O 1
ATOM 1638 N N . THR A 1 212 ? 25.535 46.254 128.161 1.00 81.53 227 THR A N 1
ATOM 1639 C CA . THR A 1 212 ? 26.176 45.455 129.188 1.00 83.47 227 THR A CA 1
ATOM 1640 C C . THR A 1 212 ? 27.079 44.431 128.514 1.00 86.96 227 THR A C 1
ATOM 1641 O O . THR A 1 212 ? 26.627 43.692 127.632 1.00 84.84 227 THR A O 1
ATOM 1653 N N . PRO A 1 214 ? 29.170 41.523 129.704 1.00 88.83 229 PRO A N 1
ATOM 1654 C CA . PRO A 1 214 ? 29.229 40.694 130.930 1.00 91.08 229 PRO A CA 1
ATOM 1655 C C . PRO A 1 214 ? 30.570 40.055 131.212 1.00 98.43 229 PRO A C 1
ATOM 1656 O O . PRO A 1 214 ? 30.869 39.611 132.310 1.00 101.32 229 PRO A O 1
ATOM 1660 N N . THR A 1 215 ? 31.345 40.004 130.190 1.00 94.92 230 THR A N 1
ATOM 1661 C CA . THR A 1 215 ? 32.625 39.386 130.050 1.00 96.34 230 THR A CA 1
ATOM 1662 C C . THR A 1 215 ? 33.771 40.430 130.208 1.00 101.71 230 THR A C 1
ATOM 1663 O O . THR A 1 215 ? 34.893 40.039 130.496 1.00 103.83 230 THR A O 1
ATOM 1667 N N . ARG A 1 216 ? 33.492 41.744 130.012 1.00 97.41 231 ARG A N 1
ATOM 1668 C CA . ARG A 1 216 ? 34.489 42.819 130.092 1.00 98.31 231 ARG A CA 1
ATOM 1669 C C . ARG A 1 216 ? 35.016 42.964 131.496 1.00 108.84 231 ARG A C 1
ATOM 1670 O O . ARG A 1 216 ? 34.240 43.246 132.420 1.00 109.34 231 ARG A O 1
ATOM 1686 N N . SER A 1 218 ? 37.822 45.026 133.747 1.00 125.44 233 SER A N 1
ATOM 1687 C CA . SER A 1 218 ? 38.689 46.185 133.936 1.00 129.21 233 SER A CA 1
ATOM 1688 C C . SER A 1 218 ? 39.503 46.051 135.215 1.00 141.85 233 SER A C 1
ATOM 1689 O O . SER A 1 218 ? 39.018 45.512 136.208 1.00 142.39 233 SER A O 1
ATOM 1692 N N . THR A 1 219 ? 40.752 46.525 135.177 1.00 145.35 234 THR A N 1
ATOM 1693 C CA . THR A 1 219 ? 41.674 46.505 136.317 1.00 151.61 234 THR A CA 1
ATOM 1694 C C . THR A 1 219 ? 41.792 47.931 136.900 1.00 160.77 234 THR A C 1
ATOM 1695 O O . THR A 1 219 ? 42.239 48.102 138.033 1.00 163.63 234 THR A O 1
ATOM 1699 N N . SER A 1 220 ? 41.377 48.937 136.114 1.00 158.17 235 SER A N 1
ATOM 1700 C CA . SER A 1 220 ? 41.370 50.345 136.496 1.00 160.31 235 SER A CA 1
ATOM 1701 C C . SER A 1 220 ? 40.057 50.686 137.195 1.00 166.41 235 SER A C 1
ATOM 1702 O O . SER A 1 220 ? 38.994 50.284 136.708 1.00 162.51 235 SER A O 1
ATOM 1705 N N . GLU A 1 221 ? 40.132 51.435 138.324 1.00 168.50 236 GLU A N 1
ATOM 1706 C CA . GLU A 1 221 ? 38.980 51.900 139.113 1.00 168.92 236 GLU A CA 1
ATOM 1707 C C . GLU A 1 221 ? 38.031 52.764 138.240 1.00 172.58 236 GLU A C 1
ATOM 1708 O O . GLU A 1 221 ? 38.466 53.728 137.602 1.00 171.52 236 GLU A O 1
ATOM 1714 N N . ARG A 1 222 ? 36.744 52.348 138.198 1.00 169.49 237 ARG A N 1
ATOM 1715 C CA . ARG A 1 222 ? 35.603 52.840 137.410 1.00 166.75 237 ARG A CA 1
ATOM 1716 C C . ARG A 1 222 ? 35.534 54.374 137.267 1.00 176.72 237 ARG A C 1
ATOM 1717 O O . ARG A 1 222 ? 35.730 55.109 138.242 1.00 178.87 237 ARG A O 1
ATOM 1725 N N . GLU A 1 223 ? 35.243 54.832 136.021 1.00 175.29 238 GLU A N 1
ATOM 1726 C CA . GLU A 1 223 ? 35.192 56.247 135.609 1.00 176.87 238 GLU A CA 1
ATOM 1727 C C . GLU A 1 223 ? 33.747 56.839 135.585 1.00 183.34 238 GLU A C 1
ATOM 1728 O O . GLU A 1 223 ? 32.823 56.213 135.046 1.00 180.62 238 GLU A O 1
ATOM 1734 N N . THR A 1 224 ? 33.597 58.076 136.169 1.00 183.69 239 THR A N 1
ATOM 1735 C CA . THR A 1 224 ? 32.375 58.905 136.309 1.00 182.56 239 THR A CA 1
ATOM 1736 C C . THR A 1 224 ? 32.706 60.437 136.162 1.00 188.08 239 THR A C 1
ATOM 1737 O O . THR A 1 224 ? 33.168 61.052 137.138 1.00 191.18 239 THR A O 1
ATOM 1741 N N . SER A 1 225 ? 32.472 61.045 134.952 1.00 181.73 240 SER A N 1
ATOM 1742 C CA . SER A 1 225 ? 32.742 62.481 134.694 1.00 181.93 240 SER A CA 1
ATOM 1743 C C . SER A 1 225 ? 31.724 63.128 133.694 1.00 181.88 240 SER A C 1
ATOM 1744 O O . SER A 1 225 ? 32.080 63.477 132.556 1.00 179.65 240 SER A O 1
ATOM 1747 N N . SER A 1 226 ? 30.463 63.322 134.171 1.00 177.04 241 SER A N 1
ATOM 1748 C CA . SER A 1 226 ? 29.322 63.937 133.453 1.00 173.24 241 SER A CA 1
ATOM 1749 C C . SER A 1 226 ? 29.146 65.431 133.846 1.00 176.14 241 SER A C 1
ATOM 1750 O O . SER A 1 226 ? 28.949 66.294 132.967 1.00 173.25 241 SER A O 1
ATOM 1753 N N . GLU A 1 227 ? 29.235 65.695 135.195 1.00 174.13 242 GLU A N 1
ATOM 1754 C CA . GLU A 1 227 ? 29.106 66.962 135.946 1.00 174.91 242 GLU A CA 1
ATOM 1755 C C . GLU A 1 227 ? 30.161 68.021 135.560 1.00 175.53 242 GLU A C 1
ATOM 1756 O O . GLU A 1 227 ? 29.911 69.220 135.747 1.00 176.11 242 GLU A O 1
ATOM 1758 N N . LYS A 1 228 ? 31.330 67.578 135.026 1.00 167.96 243 LYS A N 1
ATOM 1759 C CA . LYS A 1 228 ? 32.426 68.443 134.560 1.00 166.57 243 LYS A CA 1
ATOM 1760 C C . LYS A 1 228 ? 32.101 68.969 133.110 1.00 161.25 243 LYS A C 1
ATOM 1761 O O . LYS A 1 228 ? 32.950 68.919 132.205 1.00 160.74 243 LYS A O 1
ATOM 1767 N N . GLY A 1 229 ? 30.870 69.477 132.937 1.00 149.71 244 GLY A N 1
ATOM 1768 C CA . GLY A 1 229 ? 30.354 70.012 131.680 1.00 143.13 244 GLY A CA 1
ATOM 1769 C C . GLY A 1 229 ? 28.997 70.678 131.803 1.00 135.82 244 GLY A C 1
ATOM 1770 O O . GLY A 1 229 ? 28.023 70.040 132.222 1.00 134.89 244 GLY A O 1
ATOM 1771 N N . ALA A 1 230 ? 28.936 71.971 131.438 1.00 123.73 245 ALA A N 1
ATOM 1772 C CA . ALA A 1 230 ? 27.718 72.769 131.460 1.00 119.02 245 ALA A CA 1
ATOM 1773 C C . ALA A 1 230 ? 26.998 72.628 130.135 1.00 112.43 245 ALA A C 1
ATOM 1774 O O . ALA A 1 230 ? 27.650 72.576 129.090 1.00 111.69 245 ALA A O 1
ATOM 1776 N N . ILE A 1 231 ? 25.662 72.530 130.164 1.00 100.84 246 ILE A N 1
ATOM 1777 C CA . ILE A 1 231 ? 24.876 72.362 128.946 1.00 94.15 246 ILE A CA 1
ATOM 1778 C C . ILE A 1 231 ? 24.082 73.623 128.688 1.00 95.69 246 ILE A C 1
ATOM 1779 O O . ILE A 1 231 ? 23.178 73.953 129.449 1.00 97.17 246 ILE A O 1
ATOM 1784 N N . ILE A 1 232 ? 24.421 74.329 127.602 1.00 89.49 247 ILE A N 1
ATOM 1785 C CA . ILE A 1 232 ? 23.793 75.598 127.280 1.00 88.85 247 ILE A CA 1
ATOM 1786 C C . ILE A 1 232 ? 23.069 75.594 125.923 1.00 89.00 247 ILE A C 1
ATOM 1787 O O . ILE A 1 232 ? 23.641 75.305 124.870 1.00 88.20 247 ILE A O 1
ATOM 1792 N N . LEU A 1 233 ? 21.794 75.948 125.991 1.00 83.68 248 LEU A N 1
ATOM 1793 C CA . LEU A 1 233 ? 20.882 76.118 124.881 1.00 81.07 248 LEU A CA 1
ATOM 1794 C C . LEU A 1 233 ? 20.929 77.577 124.494 1.00 85.92 248 LEU A C 1
ATOM 1795 O O . LEU A 1 233 ? 20.841 78.437 125.383 1.00 87.40 248 LEU A O 1
ATOM 1800 N N . ILE A 1 234 ? 21.131 77.867 123.180 1.00 79.63 249 ILE A N 1
ATOM 1801 C CA . ILE A 1 234 ? 21.227 79.241 122.670 1.00 78.43 249 ILE A CA 1
ATOM 1802 C C . ILE A 1 234 ? 20.202 79.422 121.588 1.00 80.89 249 ILE A C 1
ATOM 1803 O O . ILE A 1 234 ? 20.172 78.652 120.636 1.00 81.08 249 ILE A O 1
ATOM 1808 N N . LEU A 1 235 ? 19.345 80.414 121.745 1.00 76.78 250 LEU A N 1
ATOM 1809 C CA . LEU A 1 235 ? 18.335 80.718 120.748 1.00 75.45 250 LEU A CA 1
ATOM 1810 C C . LEU A 1 235 ? 18.723 82.028 120.078 1.00 80.04 250 LEU A C 1
ATOM 1811 O O . LEU A 1 235 ? 18.785 83.077 120.743 1.00 81.49 250 LEU A O 1
ATOM 1816 N N . LYS A 1 236 ? 19.085 81.950 118.781 1.00 74.48 251 LYS A N 1
ATOM 1817 C CA . LYS A 1 236 ? 19.519 83.119 118.016 1.00 74.79 251 LYS A CA 1
ATOM 1818 C C . LYS A 1 236 ? 18.320 83.650 117.248 1.00 80.23 251 LYS A C 1
ATOM 1819 O O . LYS A 1 236 ? 17.890 83.014 116.289 1.00 81.00 251 LYS A O 1
ATOM 1825 N N . PHE A 1 237 ? 17.704 84.744 117.729 1.00 76.00 252 PHE A N 1
ATOM 1826 C CA . PHE A 1 237 ? 16.543 85.286 117.041 1.00 74.89 252 PHE A CA 1
ATOM 1827 C C . PHE A 1 237 ? 16.994 86.279 116.018 1.00 78.44 252 PHE A C 1
ATOM 1828 O O . PHE A 1 237 ? 17.604 87.285 116.386 1.00 81.15 252 PHE A O 1
ATOM 1836 N N . ILE A 1 238 ? 16.725 86.000 114.729 1.00 71.08 253 ILE A N 1
ATOM 1837 C CA . ILE A 1 238 ? 16.996 86.942 113.648 1.00 70.35 253 ILE A CA 1
ATOM 1838 C C . ILE A 1 238 ? 15.728 87.775 113.490 1.00 74.71 253 ILE A C 1
ATOM 1839 O O . ILE A 1 238 ? 14.676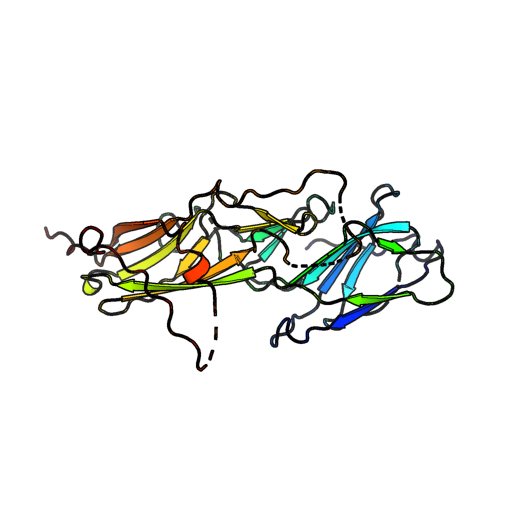 87.219 113.171 1.00 74.01 253 ILE A O 1
ATOM 1844 N N . LYS A 1 239 ? 15.801 89.072 113.788 1.00 72.54 254 LYS A N 1
ATOM 1845 C CA . LYS A 1 239 ? 14.642 89.972 113.728 1.00 74.70 254 LYS A CA 1
ATOM 1846 C C . LYS A 1 239 ? 14.229 90.309 112.258 1.00 76.96 254 LYS A C 1
ATOM 1847 O O . LYS A 1 239 ? 14.940 89.944 111.321 1.00 74.49 254 LYS A O 1
ATOM 1853 N N . THR A 1 240 ? 13.086 91.014 112.073 1.00 74.36 255 THR A N 1
ATOM 1854 C CA . THR A 1 240 ? 12.582 91.342 110.741 1.00 75.23 255 THR A CA 1
ATOM 1855 C C . THR A 1 240 ? 13.477 92.354 110.050 1.00 82.68 255 THR A C 1
ATOM 1856 O O . THR A 1 240 ? 13.409 92.479 108.824 1.00 84.94 255 THR A O 1
ATOM 1860 N N . ASP A 1 241 ? 14.342 93.043 110.802 1.00 79.05 256 ASP A N 1
ATOM 1861 C CA . ASP A 1 241 ? 15.287 93.988 110.215 1.00 79.26 256 ASP A CA 1
ATOM 1862 C C . ASP A 1 241 ? 16.700 93.368 110.113 1.00 81.17 256 ASP A C 1
ATOM 1863 O O . ASP A 1 241 ? 17.678 94.080 109.859 1.00 82.13 256 ASP A O 1
ATOM 1868 N N . ASN A 1 242 ? 16.783 92.033 110.291 1.00 75.03 257 ASN A N 1
ATOM 1869 C CA . ASN A 1 242 ? 18.001 91.222 110.230 1.00 74.25 257 ASN A CA 1
ATOM 1870 C C . ASN A 1 242 ? 18.942 91.507 111.411 1.00 81.29 257 ASN A C 1
ATOM 1871 O O . ASN A 1 242 ? 20.137 91.256 111.334 1.00 81.04 257 ASN A O 1
ATOM 1876 N N . THR A 1 243 ? 18.386 91.993 112.516 1.00 80.56 258 THR A N 1
ATOM 1877 C CA . THR A 1 243 ? 19.103 92.279 113.754 1.00 81.54 258 THR A CA 1
ATOM 1878 C C . THR A 1 243 ? 19.126 91.008 114.533 1.00 85.93 258 THR A C 1
ATOM 1879 O O . THR A 1 243 ? 18.310 90.123 114.265 1.00 85.46 258 THR A O 1
ATOM 1883 N N . VAL A 1 244 ? 20.058 90.853 115.454 1.00 82.87 259 VAL A N 1
ATOM 1884 C CA . VAL A 1 244 ? 19.994 89.598 116.176 1.00 81.12 259 VAL A CA 1
ATOM 1885 C C . VAL A 1 244 ? 19.937 89.883 117.682 1.00 86.85 259 VAL A C 1
ATOM 1886 O O . VAL A 1 244 ? 20.537 90.842 118.192 1.00 88.97 259 VAL A O 1
ATOM 1890 N N . GLN A 1 245 ? 19.103 89.079 118.350 1.00 82.39 260 GLN A N 1
ATOM 1891 C CA . GLN A 1 245 ? 18.860 89.035 119.789 1.00 83.21 260 GLN A CA 1
ATOM 1892 C C . GLN A 1 245 ? 18.998 87.580 120.206 1.00 87.01 260 GLN A C 1
ATOM 1893 O O . GLN A 1 245 ? 18.368 86.701 119.607 1.00 85.10 260 GLN A O 1
ATOM 1899 N N . GLU A 1 246 ? 19.891 87.311 121.157 1.00 84.34 261 GLU A N 1
ATOM 1900 C CA . GLU A 1 246 ? 20.140 85.951 121.610 1.00 82.30 261 GLU A CA 1
ATOM 1901 C C . GLU A 1 246 ? 19.596 85.697 123.013 1.00 87.45 261 GLU A C 1
ATOM 1902 O O . GLU A 1 246 ? 19.505 86.608 123.846 1.00 88.77 261 GLU A O 1
ATOM 1908 N N . ALA A 1 247 ? 19.240 84.443 123.267 1.00 83.54 262 ALA A N 1
ATOM 1909 C CA . ALA A 1 247 ? 18.798 83.998 124.579 1.00 84.77 262 ALA A CA 1
ATOM 1910 C C . ALA A 1 247 ? 19.590 82.743 124.923 1.00 90.00 262 ALA A C 1
ATOM 1911 O O . ALA A 1 247 ? 19.580 81.750 124.189 1.00 87.24 262 ALA A O 1
ATOM 1913 N N . THR A 1 248 ? 20.366 82.846 125.989 1.00 90.62 263 THR A N 1
ATOM 1914 C CA . THR A 1 248 ? 21.226 81.783 126.481 1.00 90.55 263 THR A CA 1
ATOM 1915 C C . THR A 1 248 ? 20.507 81.150 127.696 1.00 95.63 263 THR A C 1
ATOM 1916 O O . THR A 1 248 ? 20.156 81.881 128.619 1.00 97.90 263 THR A O 1
ATOM 1920 N N . ILE A 1 249 ? 20.215 79.820 127.654 1.00 89.19 264 ILE A N 1
ATOM 1921 C CA . ILE A 1 249 ? 19.555 79.055 128.727 1.00 88.41 264 ILE A CA 1
ATOM 1922 C C . ILE A 1 249 ? 20.453 77.920 129.164 1.00 93.90 264 ILE A C 1
ATOM 1923 O O . ILE A 1 249 ? 20.939 77.170 128.324 1.00 91.01 264 ILE A O 1
ATOM 1928 N N . ASP A 1 250 ? 20.648 77.784 130.483 1.00 94.98 265 ASP A N 1
ATOM 1929 C CA . ASP A 1 250 ? 21.436 76.732 131.109 1.00 95.11 265 ASP A CA 1
ATOM 1930 C C . ASP A 1 250 ? 20.487 75.586 131.440 1.00 98.65 265 ASP A C 1
ATOM 1931 O O . ASP A 1 250 ? 19.670 75.693 132.362 1.00 100.51 265 ASP A O 1
ATOM 1936 N N . VAL A 1 251 ? 20.565 74.510 130.645 1.00 92.54 266 VAL A N 1
ATOM 1937 C CA . VAL A 1 251 ? 19.708 73.338 130.804 1.00 91.49 266 VAL A CA 1
ATOM 1938 C C . VAL A 1 251 ? 20.454 72.185 131.479 1.00 96.88 266 VAL A C 1
ATOM 1939 O O . VAL A 1 251 ? 19.920 71.066 131.498 1.00 96.85 266 VAL A O 1
ATOM 1943 N N . THR A 1 252 ? 21.659 72.443 132.049 1.00 93.54 267 THR A N 1
ATOM 1944 C CA . THR A 1 252 ? 22.451 71.395 132.695 1.00 93.79 267 THR A CA 1
ATOM 1945 C C . THR A 1 252 ? 21.592 70.530 133.642 1.00 100.29 267 THR A C 1
ATOM 1946 O O . THR A 1 252 ? 21.582 69.307 133.470 1.00 98.56 267 THR A O 1
ATOM 1950 N N . GLU A 1 253 ? 20.846 71.142 134.588 1.00 100.29 268 GLU A N 1
ATOM 1951 C CA . GLU A 1 253 ? 20.071 70.321 135.531 1.00 102.88 268 GLU A CA 1
ATOM 1952 C C . GLU A 1 253 ? 18.798 69.681 134.931 1.00 104.96 268 GLU A C 1
ATOM 1953 O O . GLU A 1 253 ? 18.277 68.750 135.542 1.00 106.61 268 GLU A O 1
ATOM 1959 N N . ILE A 1 254 ? 18.303 70.144 133.772 1.00 97.36 269 ILE A N 1
ATOM 1960 C CA . ILE A 1 254 ? 17.065 69.580 133.219 1.00 94.61 269 ILE A CA 1
ATOM 1961 C C . ILE A 1 254 ? 17.275 68.840 131.905 1.00 93.34 269 ILE A C 1
ATOM 1962 O O . ILE A 1 254 ? 16.289 68.442 131.281 1.00 91.66 269 ILE A O 1
ATOM 1967 N N . ILE A 1 255 ? 18.520 68.668 131.461 1.00 87.83 270 ILE A N 1
ATOM 1968 C CA . ILE A 1 255 ? 18.769 68.068 130.144 1.00 84.81 270 ILE A CA 1
ATOM 1969 C C . ILE A 1 255 ? 18.035 66.696 129.966 1.00 89.34 270 ILE A C 1
ATOM 1970 O O . ILE A 1 255 ? 17.448 66.476 128.896 1.00 88.76 270 ILE A O 1
ATOM 1975 N N . GLY A 1 256 ? 17.994 65.866 131.013 1.00 85.75 271 GLY A N 1
ATOM 1976 C CA . GLY A 1 256 ? 17.310 64.582 130.970 1.00 84.95 271 GLY A CA 1
ATOM 1977 C C . GLY A 1 256 ? 15.813 64.685 130.725 1.00 90.40 271 GLY A C 1
ATOM 1978 O O . GLY A 1 256 ? 15.229 63.800 130.092 1.00 90.16 271 GLY A O 1
ATOM 1979 N N . THR A 1 257 ? 15.178 65.767 131.222 1.00 88.44 272 THR A N 1
ATOM 1980 C CA . THR A 1 257 ? 13.746 66.066 131.047 1.00 89.61 272 THR A CA 1
ATOM 1981 C C . THR A 1 257 ? 13.392 66.182 129.546 1.00 94.09 272 THR A C 1
ATOM 1982 O O . THR A 1 257 ? 12.277 65.827 129.143 1.00 94.20 272 THR A O 1
ATOM 1986 N N . LEU A 1 258 ? 14.366 66.656 128.734 1.00 89.21 273 LEU A N 1
ATOM 1987 C CA . LEU A 1 258 ? 14.231 66.928 127.312 1.00 86.92 273 LEU A CA 1
ATOM 1988 C C . LEU A 1 258 ? 14.394 65.688 126.415 1.00 91.21 273 LEU A C 1
ATOM 1989 O O . LEU A 1 258 ? 13.876 65.695 125.282 1.00 91.13 273 LEU A O 1
ATOM 1994 N N . GLU A 1 259 ? 15.029 64.607 126.925 1.00 87.22 274 GLU A N 1
ATOM 1995 C CA . GLU A 1 259 ? 15.167 63.360 126.150 1.00 86.06 274 GLU A CA 1
ATOM 1996 C C . GLU A 1 259 ? 13.794 62.757 125.811 1.00 92.28 274 GLU A C 1
ATOM 1997 O O . GLU A 1 259 ? 12.858 62.939 126.592 1.00 95.74 274 GLU A O 1
ATOM 2003 N N . ASN A 1 260 ? 13.671 61.993 124.710 1.00 87.06 275 ASN A N 1
ATOM 2004 C CA . ASN A 1 260 ? 12.405 61.314 124.426 1.00 116.15 275 ASN A CA 1
ATOM 2005 C C . ASN A 1 260 ? 12.648 59.955 123.751 1.00 148.42 275 ASN A C 1
ATOM 2006 O O . ASN A 1 260 ? 11.703 59.221 123.466 1.00 115.13 275 ASN A O 1
ATOM 2011 N N . LYS A 1 268 ? 0.582 57.925 118.542 1.00 162.34 283 LYS A N 1
ATOM 2012 C CA . LYS A 1 268 ? 0.456 59.341 118.882 1.00 162.15 283 LYS A CA 1
ATOM 2013 C C . LYS A 1 268 ? 1.751 59.861 119.569 1.00 164.32 283 LYS A C 1
ATOM 2014 O O . LYS A 1 268 ? 2.118 59.303 120.615 1.00 164.28 283 LYS A O 1
ATOM 2016 N N . PRO A 1 269 ? 2.469 60.900 119.010 1.00 158.21 284 PRO A N 1
ATOM 2017 C CA . PRO A 1 269 ? 3.699 61.396 119.680 1.00 154.36 284 PRO A CA 1
ATOM 2018 C C . PRO A 1 269 ? 3.393 62.294 120.901 1.00 154.15 284 PRO A C 1
ATOM 2019 O O . PRO A 1 269 ? 2.219 62.597 121.194 1.00 156.47 284 PRO A O 1
ATOM 2023 N N . THR A 1 270 ? 4.459 62.693 121.634 1.00 143.45 285 THR A N 1
ATOM 2024 C CA . THR A 1 270 ? 4.325 63.513 122.838 1.00 141.21 285 THR A CA 1
ATOM 2025 C C . THR A 1 270 ? 4.777 64.956 122.541 1.00 133.36 285 THR A C 1
ATOM 2026 O O . THR A 1 270 ? 5.831 65.155 121.914 1.00 129.25 285 THR A O 1
ATOM 2030 N N . PRO A 1 271 ? 3.976 65.963 122.998 1.00 124.27 286 PRO A N 1
ATOM 2031 C CA . PRO A 1 271 ? 4.376 67.364 122.818 1.00 120.22 286 PRO A CA 1
ATOM 2032 C C . PRO A 1 271 ? 5.685 67.631 123.552 1.00 113.33 286 PRO A C 1
ATOM 2033 O O . PRO A 1 271 ? 5.934 67.017 124.598 1.00 113.29 286 PRO A O 1
ATOM 2037 N N . PRO A 1 272 ? 6.553 68.500 123.010 1.00 100.86 287 PRO A N 1
ATOM 2038 C CA . PRO A 1 272 ? 7.861 68.697 123.633 1.00 96.80 287 PRO A CA 1
ATOM 2039 C C . PRO A 1 272 ? 7.755 69.316 125.009 1.00 96.44 287 PRO A C 1
ATOM 2040 O O . PRO A 1 272 ? 6.855 70.117 125.258 1.00 97.94 287 PRO A O 1
ATOM 2044 N N . PRO A 1 273 ? 8.639 68.877 125.926 1.00 89.24 288 PRO A N 1
ATOM 2045 C CA . PRO A 1 273 ? 8.620 69.400 127.300 1.00 90.33 288 PRO A CA 1
ATOM 2046 C C . PRO A 1 273 ? 8.824 70.911 127.392 1.00 94.98 288 PRO A C 1
ATOM 2047 O O . PRO A 1 273 ? 9.731 71.445 126.739 1.00 94.02 288 PRO A O 1
ATOM 2051 N N . GLU A 1 274 ? 8.013 71.606 128.215 1.00 93.05 289 GLU A N 1
ATOM 2052 C CA . GLU A 1 274 ? 8.206 73.053 128.368 1.00 93.03 289 GLU A CA 1
ATOM 2053 C C . GLU A 1 274 ? 9.408 73.339 129.288 1.00 97.61 289 GLU A C 1
ATOM 2054 O O . GLU A 1 274 ? 9.582 72.709 130.335 1.00 100.52 289 GLU A O 1
ATOM 2060 N N . ILE A 1 275 ? 10.254 74.263 128.844 1.00 91.11 290 ILE A N 1
ATOM 2061 C CA . ILE A 1 275 ? 11.346 74.791 129.618 1.00 90.51 290 ILE A CA 1
ATOM 2062 C C . ILE A 1 275 ? 10.742 76.037 130.279 1.00 97.60 290 ILE A C 1
ATOM 2063 O O . ILE A 1 275 ? 10.517 77.063 129.631 1.00 96.79 290 ILE A O 1
ATOM 2068 N N . GLU A 1 276 ? 10.345 75.877 131.542 1.00 97.71 291 GLU A N 1
ATOM 2069 C CA . GLU A 1 276 ? 9.778 76.945 132.363 1.00 100.55 291 GLU A CA 1
ATOM 2070 C C . GLU A 1 276 ? 10.895 77.894 132.795 1.00 103.58 291 GLU A C 1
ATOM 2071 O O . GLU A 1 276 ? 11.980 77.447 133.197 1.00 102.43 291 GLU A O 1
ATOM 2077 N N . LEU A 1 277 ? 10.647 79.198 132.655 1.00 99.77 292 LEU A N 1
ATOM 2078 C CA . LEU A 1 277 ? 11.620 80.210 133.015 1.00 99.87 292 LEU A CA 1
ATOM 2079 C C . LEU A 1 277 ? 11.093 81.040 134.161 1.00 109.72 292 LEU A C 1
ATOM 2080 O O . LEU A 1 277 ? 9.886 81.297 134.197 1.00 111.59 292 LEU A O 1
ATOM 2085 N N . PRO A 1 278 ? 11.946 81.518 135.097 1.00 109.00 293 PRO A N 1
ATOM 2086 C CA . PRO A 1 278 ? 11.423 82.421 136.144 1.00 113.63 293 PRO A CA 1
ATOM 2087 C C . PRO A 1 278 ? 10.843 83.677 135.484 1.00 121.05 293 PRO A C 1
ATOM 2088 O O . PRO A 1 278 ? 11.264 83.980 134.354 1.00 116.92 293 PRO A O 1
ATOM 2092 N N . PRO A 1 279 ? 9.892 84.426 136.109 1.00 123.87 294 PRO A N 1
ATOM 2093 C CA . PRO A 1 279 ? 9.307 85.600 135.419 1.00 125.48 294 PRO A CA 1
ATOM 2094 C C . PRO A 1 279 ? 10.339 86.710 135.148 1.00 133.79 294 PRO A C 1
ATOM 2095 O O . PRO A 1 279 ? 10.167 87.564 134.260 1.00 131.41 294 PRO A O 1
ATOM 2099 N N . ASP A 1 280 ? 11.463 86.597 135.866 1.00 134.84 295 ASP A N 1
ATOM 2100 C CA . ASP A 1 280 ? 12.667 87.405 135.803 1.00 136.04 295 ASP A CA 1
ATOM 2101 C C . ASP A 1 280 ? 13.424 87.167 134.459 1.00 132.04 295 ASP A C 1
ATOM 2102 O O . ASP A 1 280 ? 13.798 88.128 133.785 1.00 131.03 295 ASP A O 1
ATOM 2107 N N . ASP A 1 281 ? 13.614 85.890 134.071 1.00 123.62 296 ASP A N 1
ATOM 2108 C CA . ASP A 1 281 ? 14.345 85.466 132.864 1.00 118.61 296 ASP A CA 1
ATOM 2109 C C . ASP A 1 281 ? 13.430 85.164 131.651 1.00 116.57 296 ASP A C 1
ATOM 2110 O O . ASP A 1 281 ? 13.830 84.396 130.773 1.00 112.93 296 ASP A O 1
ATOM 2115 N N . LYS A 1 282 ? 12.225 85.750 131.584 1.00 112.47 297 LYS A N 1
ATOM 2116 C CA . LYS A 1 282 ? 11.289 85.472 130.489 1.00 109.23 297 LYS A CA 1
ATOM 2117 C C . LYS A 1 282 ? 11.884 85.897 129.137 1.00 109.76 297 LYS A C 1
ATOM 2118 O O . LYS A 1 282 ? 12.593 86.898 129.095 1.00 112.18 297 LYS A O 1
ATOM 2124 N N . ILE A 1 283 ? 11.669 85.130 128.051 1.00 100.23 298 ILE A N 1
ATOM 2125 C CA . ILE A 1 283 ? 12.252 85.562 126.771 1.00 96.25 298 ILE A CA 1
ATOM 2126 C C . ILE A 1 283 ? 11.334 86.596 126.123 1.00 100.78 298 ILE A C 1
ATOM 2127 O O . ILE A 1 283 ? 10.159 86.317 125.875 1.00 100.25 298 ILE A O 1
ATOM 2132 N N . GLU A 1 284 ? 11.875 87.774 125.828 1.00 98.65 299 GLU A N 1
ATOM 2133 C CA . GLU A 1 284 ? 11.112 88.786 125.119 1.00 100.14 299 GLU A CA 1
ATOM 2134 C C . GLU A 1 284 ? 11.938 89.361 123.994 1.00 103.50 299 GLU A C 1
ATOM 2135 O O . GLU A 1 284 ? 13.029 89.869 124.240 1.00 104.25 299 GLU A O 1
ATOM 2141 N N . VAL A 1 285 ? 11.408 89.307 122.769 1.00 99.01 300 VAL A N 1
ATOM 2142 C CA . VAL A 1 285 ? 12.051 89.913 121.603 1.00 98.13 300 VAL A CA 1
ATOM 2143 C C . VAL A 1 285 ? 11.570 91.372 121.534 1.00 107.43 300 VAL A C 1
ATOM 2144 O O . VAL A 1 285 ? 10.359 91.635 121.491 1.00 109.30 300 VAL A O 1
ATOM 2148 N N . ASP A 1 286 ? 12.519 92.313 121.580 1.00 105.09 301 ASP A N 1
ATOM 2149 C CA . ASP A 1 286 ? 12.200 93.735 121.553 1.00 107.27 301 ASP A CA 1
ATOM 2150 C C . ASP A 1 286 ? 11.955 94.182 120.126 1.00 109.49 301 ASP A C 1
ATOM 2151 O O . ASP A 1 286 ? 12.717 93.809 119.231 1.00 107.35 301 ASP A O 1
ATOM 2156 N N . LYS A 1 287 ? 10.865 94.949 119.915 1.00 107.21 302 LYS A N 1
ATO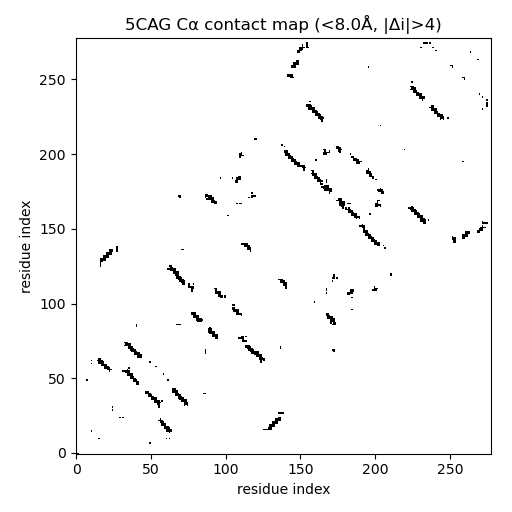M 2157 C CA . LYS A 1 287 ? 10.459 95.507 118.626 1.00 107.17 302 LYS A CA 1
ATOM 2158 C C . LYS A 1 287 ? 11.667 96.145 117.947 1.00 112.22 302 LYS A C 1
ATOM 2159 O O . LYS A 1 287 ? 12.412 96.872 118.607 1.00 113.57 302 LYS A O 1
ATOM 2165 N N . PRO A 1 288 ? 11.921 95.842 116.654 1.00 107.37 303 PRO A N 1
ATOM 2166 C CA . PRO A 1 288 ? 13.085 96.437 115.991 1.00 107.78 303 PRO A CA 1
ATOM 2167 C C . PRO A 1 288 ? 13.019 97.955 116.011 1.00 118.73 303 PRO A C 1
ATOM 2168 O O . PRO A 1 288 ? 11.927 98.538 115.929 1.00 118.68 303 PRO A O 1
ATOM 2172 N N . GLU A 1 289 ? 14.199 98.586 116.159 1.00 121.03 304 GLU A N 1
ATOM 2173 C CA . GLU A 1 289 ? 14.354 100.042 116.195 1.00 126.17 304 GLU A CA 1
ATOM 2174 C C . GLU A 1 289 ? 13.853 100.683 114.909 1.00 136.42 304 GLU A C 1
ATOM 2175 O O . GLU A 1 289 ? 13.759 100.036 113.855 1.00 134.62 304 GLU A O 1
ATOM 2181 N N . THR A 1 290 ? 13.499 101.950 115.011 1.00 140.00 305 THR A N 1
ATOM 2182 C CA . THR A 1 290 ? 12.968 102.692 113.880 1.00 142.83 305 THR A CA 1
ATOM 2183 C C . THR A 1 290 ? 13.795 103.980 113.646 1.00 152.59 305 THR A C 1
ATOM 2184 O O . THR A 1 290 ? 14.255 104.599 114.621 1.00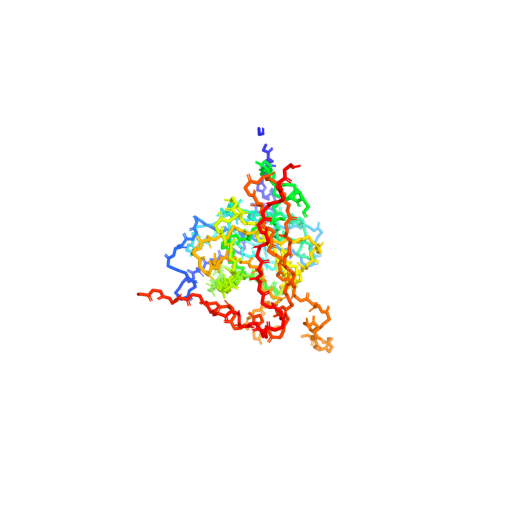 153.72 305 THR A O 1
ATOM 2188 N N . PRO A 1 291 ? 13.988 104.378 112.351 1.00 151.76 306 PRO A N 1
ATOM 2189 C CA . PRO A 1 291 ? 14.765 105.611 112.043 1.00 159.09 306 PRO A CA 1
ATOM 2190 C C . PRO A 1 291 ? 14.320 106.859 112.817 1.00 180.70 306 PRO A C 1
ATOM 2191 O O . PRO A 1 291 ? 15.125 107.753 113.073 1.00 139.78 306 PRO A O 1
#

Radius of gyration: 23.02 Å; Cα contacts (8 Å, |Δi|>4): 622; chains: 1; bounding box: 51×82×45 Å

Nearest PDB structures (foldseek):
  5cag-assembly1_A  TM=1.002E+00  e=1.917E-54  Bacteroides ovatus ATCC 8483
  3pay-assembly1_A  TM=5.118E-01  e=9.772E-11  Bacteroides ovatus ATCC 8483
  5nfi-assembly1_B  TM=5.763E-01  e=5.832E-08  Porphyromonas gingivalis ATCC 33277
  3ufi-assembly1_A  TM=3.974E-01  e=1.244E-05  Bacteroides ovatus ATCC 8483
  6fwv-assembly2_B  TM=3.988E-01  e=5.362E-03  Bacillus anthracis

B-factor: mean 107.94, std 33.69, range [59.6, 225.89]

InterPro domains:
  IPR033410 Protein of unknown function DUF5119 [PF17145] (20-205)

Solvent-accessible surface area: 16884 Å² total

Sequence (278 aa):
GLTGCSRRDILDDYPVSGVDIKLDWDGVTDQLPEGVRVIFYPKNGDGRKVDKYLSVRGGEKVPPGRYSVVVYNYNTESIRIRGEESYETIEAYTGNCNGLGIEGTEKVWSPDSLYVLNIDELKIEKSEEVLRLDWKLESVVKKYSFAVEAKGLEYVATVVGSIDGLSDCYCIGKGRGVCSSQPIYFEVKKGDNKVTAFFTAFKQVKETPTRSTSERETSSEKGAIILILKFIKTDNTVQEATIDVTEIIGTLENKPTPPPEIELPPDDKIEVDKPETP